Protein AF-A0A7S3NXG0-F1 (afdb_monomer)

Nearest PDB structures (foldseek):
  3eb5-assembly1_A-2  TM=7.654E-01  e=9.206E-05  Homo sapiens
  4ic3-assembly1_A  TM=7.657E-01  e=4.672E-04  Homo sapiens
  7oht-assembly1_D  TM=4.599E-01  e=9.349E-01  Saccharomyces cerevisiae S288C
  7wb4-assembly1_B  TM=3.362E-01  e=3.904E+00  Xenopus laevis

Radius of gyration: 44.23 Å; Cα contacts (8 Å, |Δi|>4): 189; chains: 1; bounding box: 85×32×106 Å

Secondary structure (DSSP, 8-state):
-------PPPHHHHHHHTT----TT-TTS---EEEEEE-SSEEEEEEEEEETTTTEEEEEEEEEEEETHHHHHHHHHHHHHHHHHHHHHHHHHHHHHHHHHHHHHHHHHHHHHHHHHHHHHHHHHTS---S--B-TTTSSSBP-EEEETT--EEE-HHHHH-TTS-GGGSSB-TTT--B--EEEE----

InterPro domains:
  IPR013083 Zinc finger, RING/FYVE/PHD-type [G3DSA:3.30.40.10] (115-189)

Foldseek 3Di:
DDDDPDPDDQVVNVVVVVVDPPDPPPVPDFPFDFDWDFDQFKTWTAGWGQDPVVRDIDGPDTPDMDTRGPVSVVVVVVVVVVVVVVVVVVVVVVVVVVVVVVVVVVVVVVVVVVVVVVVVVVVVVPDDPPVQQAAQPPSPDGFFKAFPPNRDRHHHPCQLPDPPNDPVCVQAPPVPRDGGPDIDGHDDD

Organism: Euplotes crassus (NCBI:txid5936)

Structure (mmCIF, N/CA/C/O backbone):
data_AF-A0A7S3NXG0-F1
#
_entry.id   AF-A0A7S3NXG0-F1
#
loop_
_atom_site.group_PDB
_atom_site.id
_atom_site.type_symbol
_atom_site.label_atom_id
_atom_site.label_alt_id
_atom_site.label_comp_id
_atom_site.label_asym_id
_atom_site.label_entity_id
_atom_site.label_seq_id
_atom_site.pdbx_PDB_ins_code
_atom_site.Cartn_x
_atom_site.Cartn_y
_atom_site.Cartn_z
_atom_site.occupancy
_atom_site.B_iso_or_equiv
_atom_site.auth_seq_id
_atom_site.auth_comp_id
_atom_site.auth_asym_id
_atom_site.auth_atom_id
_atom_site.pdbx_PDB_model_num
ATOM 1 N N . GLU A 1 1 ? -40.038 -15.182 64.390 1.00 39.09 1 GLU A N 1
ATOM 2 C CA . GLU A 1 1 ? -39.208 -14.623 63.306 1.00 39.09 1 GLU A CA 1
ATOM 3 C C . GLU A 1 1 ? -40.033 -13.558 62.600 1.00 39.09 1 GLU A C 1
ATOM 5 O O . GLU A 1 1 ? -40.767 -13.855 61.673 1.00 39.09 1 GLU A O 1
ATOM 10 N N . GLU A 1 2 ? -40.016 -12.339 63.131 1.00 35.56 2 GLU A N 1
ATOM 11 C CA . GLU A 1 2 ? -40.726 -11.190 62.563 1.00 35.56 2 GLU A CA 1
ATOM 12 C C . GLU A 1 2 ? -39.674 -10.225 62.023 1.00 35.56 2 GLU A C 1
ATOM 14 O O . GLU A 1 2 ? -38.892 -9.665 62.790 1.00 35.56 2 GLU A O 1
ATOM 19 N N . PHE A 1 3 ? -39.629 -10.048 60.703 1.00 31.48 3 PHE A N 1
ATOM 20 C CA . PHE A 1 3 ? -38.819 -9.018 60.060 1.00 31.48 3 PHE A CA 1
ATOM 21 C C . PHE A 1 3 ? -39.735 -8.077 59.263 1.00 31.48 3 PHE A C 1
ATOM 23 O O . PHE A 1 3 ? -40.303 -8.449 58.246 1.00 31.48 3 PHE A O 1
ATOM 30 N N . TYR A 1 4 ? -39.862 -6.857 59.792 1.00 34.44 4 TYR A N 1
ATOM 31 C CA . TYR A 1 4 ? -40.188 -5.580 59.146 1.00 34.44 4 TYR A CA 1
ATOM 32 C C . TYR A 1 4 ? -41.263 -5.543 58.040 1.00 34.44 4 TYR A C 1
ATOM 34 O O . TYR A 1 4 ? -40.968 -5.561 56.848 1.00 34.44 4 TYR A O 1
ATOM 42 N N . HIS A 1 5 ? -42.497 -5.222 58.445 1.00 32.00 5 HIS A N 1
ATOM 43 C CA . HIS A 1 5 ? -43.439 -4.470 57.608 1.00 32.00 5 HIS A CA 1
ATOM 44 C C . HIS A 1 5 ? -42.973 -3.006 57.484 1.00 32.00 5 HIS A C 1
ATOM 46 O O . HIS A 1 5 ? -43.391 -2.129 58.241 1.00 32.00 5 HIS A O 1
ATOM 52 N N . LYS A 1 6 ? -42.102 -2.712 56.515 1.00 38.69 6 LYS A N 1
ATOM 53 C CA . LYS A 1 6 ? -41.985 -1.353 55.959 1.00 38.69 6 LYS A CA 1
ATOM 54 C C . LYS A 1 6 ? -43.002 -1.278 54.819 1.00 38.69 6 LYS A C 1
ATOM 56 O O . LYS A 1 6 ? -43.062 -2.214 54.032 1.00 38.69 6 LYS A O 1
ATOM 61 N N . LYS A 1 7 ? -43.835 -0.227 54.762 1.00 43.34 7 LYS A N 1
ATOM 62 C CA . LYS A 1 7 ? -44.839 -0.011 53.698 1.00 43.34 7 LYS A CA 1
ATOM 63 C C . LYS A 1 7 ? -44.160 -0.105 52.325 1.00 43.34 7 LYS A C 1
ATOM 65 O O . LYS A 1 7 ? -43.567 0.868 51.867 1.00 43.34 7 LYS A O 1
ATOM 70 N N . GLY A 1 8 ? -44.202 -1.290 51.725 1.00 41.28 8 GLY A N 1
ATOM 71 C CA . GLY A 1 8 ? -43.731 -1.538 50.376 1.00 41.28 8 GLY A CA 1
ATOM 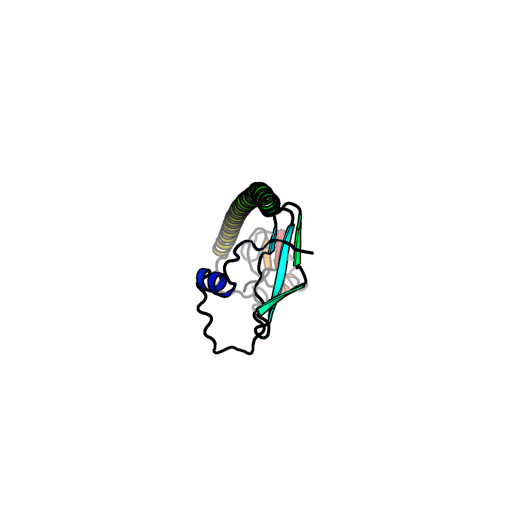72 C C . GLY A 1 8 ? -44.736 -0.943 49.410 1.00 41.28 8 GLY A C 1
ATOM 73 O O . GLY A 1 8 ? -45.936 -1.168 49.550 1.00 41.28 8 GLY A O 1
ATOM 74 N N . ILE A 1 9 ? -44.241 -0.160 48.460 1.00 43.09 9 ILE A N 1
ATOM 75 C CA . ILE A 1 9 ? -44.981 0.141 47.238 1.00 43.09 9 ILE A CA 1
ATOM 76 C C . ILE A 1 9 ? -45.307 -1.220 46.613 1.00 43.09 9 ILE A C 1
ATOM 78 O O . ILE A 1 9 ? -44.408 -2.059 46.486 1.00 43.09 9 ILE A O 1
ATOM 82 N N . SER A 1 10 ? -46.577 -1.477 46.301 1.00 52.38 10 SER A N 1
ATOM 83 C CA . SER A 1 10 ? -46.961 -2.744 45.671 1.00 52.38 10 SER A CA 1
ATOM 84 C C . SER A 1 10 ? -46.197 -2.904 44.355 1.00 52.38 10 SER A C 1
ATOM 86 O O . SER A 1 10 ? -45.917 -1.926 43.657 1.00 52.38 10 SER A O 1
ATOM 88 N N . PHE A 1 11 ? -45.836 -4.132 43.988 1.00 48.84 11 PHE A N 1
ATOM 89 C CA . PHE A 1 11 ? -45.073 -4.375 42.762 1.00 48.84 11 PHE A CA 1
ATOM 90 C C . PHE A 1 11 ? -45.785 -3.810 41.517 1.00 48.84 11 PHE A C 1
ATOM 92 O O . PHE A 1 11 ? -45.145 -3.254 40.625 1.00 48.84 11 PHE A O 1
ATOM 99 N N . SER A 1 12 ? -47.121 -3.833 41.513 1.00 51.47 12 SER A N 1
ATOM 100 C CA . SER A 1 12 ? -47.968 -3.173 40.515 1.00 51.47 12 SER A CA 1
ATOM 101 C C . SER A 1 12 ? -47.782 -1.653 40.448 1.00 51.47 12 SER A C 1
ATOM 103 O O . SER A 1 12 ? -47.722 -1.096 39.351 1.00 51.47 12 SER A O 1
ATOM 105 N N . GLU A 1 13 ? -47.656 -0.965 41.585 1.00 53.34 13 GLU A N 1
ATOM 106 C CA . GLU A 1 13 ? -47.388 0.482 41.623 1.00 53.34 13 GLU A CA 1
ATOM 107 C C . GLU A 1 13 ? -45.972 0.800 41.126 1.00 53.34 13 GLU A C 1
ATOM 109 O O . GLU A 1 13 ? -45.779 1.774 40.396 1.00 53.34 13 GLU A O 1
ATOM 114 N N . PHE A 1 14 ? -44.990 -0.048 41.447 1.00 53.59 14 PHE A N 1
ATOM 115 C CA . PHE A 1 14 ? -43.625 0.099 40.938 1.00 53.59 14 PHE A CA 1
ATOM 116 C C . PHE A 1 14 ? -43.566 -0.077 39.414 1.00 53.59 14 PHE A C 1
ATOM 118 O O . PHE A 1 14 ? -43.000 0.772 38.721 1.00 53.59 14 PHE A O 1
ATOM 125 N N . LEU A 1 15 ? -44.206 -1.117 38.869 1.00 48.75 15 LEU A N 1
ATOM 126 C CA . LEU A 1 15 ? -44.281 -1.333 37.420 1.00 48.75 15 LEU A CA 1
ATOM 127 C C . LEU A 1 15 ? -45.022 -0.199 36.700 1.00 48.75 15 LEU A C 1
ATOM 129 O O . LEU A 1 15 ? -44.572 0.248 35.644 1.00 48.75 15 LEU A O 1
ATOM 133 N N . SER A 1 16 ? -46.092 0.323 37.305 1.00 50.88 16 SER A N 1
ATOM 134 C CA . SER A 1 16 ? -46.820 1.493 36.793 1.00 50.88 16 SER A CA 1
ATOM 135 C C . SER A 1 16 ? -45.945 2.755 36.781 1.00 50.88 16 SER A C 1
ATOM 137 O O . SER A 1 16 ? -46.034 3.560 35.855 1.00 50.88 16 SER A O 1
ATOM 139 N N . SER A 1 17 ? -45.047 2.912 37.763 1.00 50.41 17 SER A N 1
ATOM 140 C CA . SER A 1 17 ? -44.113 4.049 37.836 1.00 50.41 17 SER A CA 1
ATOM 141 C C . SER A 1 17 ? -42.993 4.002 36.785 1.00 50.41 17 SER A C 1
ATOM 143 O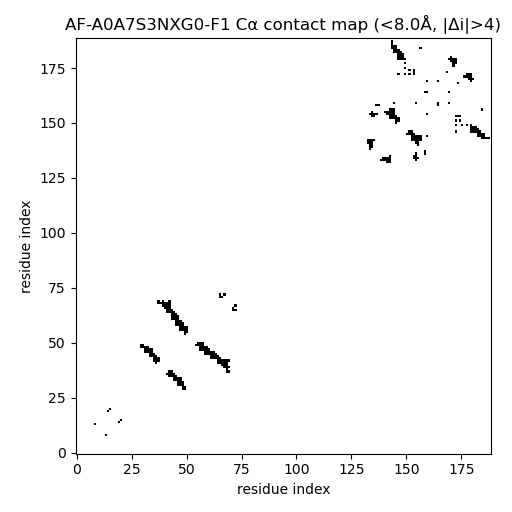 O . SER A 1 17 ? -42.471 5.045 36.395 1.00 50.41 17 SER A O 1
ATOM 145 N N . LEU A 1 18 ? -42.655 2.809 36.280 1.00 44.34 18 LEU A N 1
ATOM 146 C CA . LEU A 1 18 ? -41.657 2.606 35.223 1.00 44.34 18 LEU A CA 1
ATOM 147 C C . LEU A 1 18 ? -42.190 2.871 33.801 1.00 44.34 18 LEU A C 1
ATOM 149 O O . LEU A 1 18 ? -41.446 2.707 32.837 1.00 44.34 18 LEU A O 1
ATOM 153 N N . GLY A 1 19 ? -43.452 3.291 33.646 1.00 35.41 19 GLY A N 1
ATOM 154 C CA . GLY A 1 19 ? -44.014 3.721 32.358 1.00 35.41 19 GLY A CA 1
ATOM 155 C C . GLY A 1 19 ? -44.289 2.596 31.353 1.00 35.41 19 GLY A C 1
ATOM 156 O O . GLY A 1 19 ? -44.676 2.872 30.218 1.00 35.41 19 GLY A O 1
ATOM 157 N N . ASN A 1 20 ? -44.127 1.332 31.752 1.00 43.03 20 ASN A N 1
ATOM 158 C CA . ASN A 1 20 ? -44.467 0.192 30.912 1.00 43.03 20 ASN A CA 1
ATOM 159 C C . ASN A 1 20 ? -45.947 -0.150 31.108 1.00 43.03 20 ASN A C 1
ATOM 161 O O . ASN A 1 20 ? -46.321 -0.791 32.087 1.00 43.03 20 ASN A O 1
ATOM 165 N N . ASN A 1 21 ? -46.788 0.258 30.154 1.00 40.81 21 ASN A N 1
ATOM 166 C CA . ASN A 1 21 ? -48.147 -0.264 30.005 1.00 40.81 21 ASN A CA 1
ATOM 167 C C . ASN A 1 21 ? -48.071 -1.761 29.666 1.00 40.81 21 ASN A C 1
ATOM 169 O O . ASN A 1 21 ? -48.087 -2.145 28.498 1.00 40.81 21 ASN A O 1
ATOM 173 N N . VAL A 1 22 ? -47.939 -2.611 30.684 1.00 42.16 22 VAL A N 1
ATOM 174 C CA . VAL A 1 22 ? -48.034 -4.064 30.529 1.00 42.16 22 VAL A CA 1
ATOM 175 C C . VAL A 1 22 ? -49.517 -4.399 30.399 1.00 42.16 22 VAL A C 1
ATOM 177 O O . VAL A 1 22 ? -50.234 -4.536 31.388 1.00 42.16 22 VAL A O 1
ATOM 180 N N . THR A 1 23 ? -50.003 -4.463 29.161 1.00 40.56 23 THR A N 1
ATOM 181 C CA . THR A 1 23 ? -51.344 -4.962 28.857 1.00 40.56 23 THR A CA 1
ATOM 182 C C . THR A 1 23 ? -51.403 -6.467 29.131 1.00 40.56 23 THR A C 1
ATOM 184 O O . THR A 1 23 ? -50.508 -7.230 28.767 1.00 40.56 23 THR A O 1
ATOM 187 N N . SER A 1 24 ? -52.472 -6.896 29.798 1.00 41.72 24 SER A N 1
ATOM 188 C CA . SER A 1 24 ? -52.696 -8.243 30.342 1.00 41.72 24 SER A CA 1
ATOM 189 C C . SER A 1 24 ? -52.846 -9.370 29.304 1.00 41.72 24 SER A C 1
ATOM 191 O O . SER A 1 24 ? -53.238 -10.475 29.666 1.00 41.72 24 SER A O 1
ATOM 193 N N . GLU A 1 25 ? -52.573 -9.125 28.021 1.00 39.56 25 GLU A N 1
ATOM 194 C CA . GLU A 1 25 ? -52.815 -10.094 26.938 1.00 39.56 25 GLU A CA 1
ATOM 195 C C . GLU A 1 25 ? -51.658 -11.071 26.685 1.00 39.56 25 GLU A C 1
ATOM 197 O O . GLU A 1 25 ? -51.838 -12.051 25.972 1.00 39.56 25 GLU A O 1
ATOM 202 N N . ASN A 1 26 ? -50.501 -10.892 27.331 1.00 38.25 26 ASN A N 1
ATOM 203 C CA . ASN A 1 26 ? -49.363 -11.816 27.223 1.00 38.25 26 ASN A CA 1
ATOM 204 C C . ASN A 1 26 ? -49.142 -12.631 28.511 1.00 38.25 26 ASN A C 1
ATOM 206 O O . ASN A 1 26 ? -48.016 -12.787 28.983 1.00 38.25 26 ASN A O 1
ATOM 210 N N . ALA A 1 27 ? -50.220 -13.185 29.075 1.00 38.41 27 ALA A N 1
ATOM 211 C CA . ALA A 1 27 ? -50.226 -14.045 30.268 1.00 38.41 27 ALA A CA 1
ATOM 212 C C . ALA A 1 27 ? -49.627 -15.457 30.035 1.00 38.41 27 ALA A C 1
ATOM 214 O O . ALA A 1 27 ? -50.123 -16.454 30.555 1.00 38.41 27 ALA A O 1
ATOM 215 N N . GLY A 1 28 ? -48.563 -15.553 29.234 1.00 37.19 28 GLY A N 1
ATOM 216 C CA . GLY A 1 28 ? -47.856 -16.802 28.936 1.00 37.19 28 GLY A CA 1
ATOM 217 C C . GLY A 1 28 ? -46.336 -16.668 28.830 1.00 37.19 28 GLY A C 1
ATOM 218 O O . GLY A 1 28 ? -45.667 -17.655 28.536 1.00 37.19 28 GLY A O 1
ATOM 219 N N . SER A 1 29 ? -45.765 -15.483 29.058 1.00 39.72 29 SER A N 1
ATOM 220 C CA . SER A 1 29 ? -44.319 -15.269 28.957 1.00 39.72 29 SER A CA 1
ATOM 221 C C . SER A 1 29 ? -43.721 -14.900 30.309 1.00 39.72 29 SER A C 1
ATOM 223 O O . SER A 1 29 ? -44.044 -13.844 30.847 1.00 39.72 29 SER A O 1
ATOM 225 N N . ASP A 1 30 ? -42.824 -15.753 30.814 1.00 44.97 30 ASP A N 1
ATOM 226 C CA . ASP A 1 30 ? -41.878 -15.464 31.899 1.00 44.97 30 ASP A CA 1
ATOM 227 C C . ASP A 1 30 ? -41.276 -14.054 31.703 1.00 44.97 30 ASP A C 1
ATOM 229 O O . ASP A 1 30 ? -40.359 -13.853 30.899 1.00 44.97 30 ASP A O 1
ATOM 233 N N . LEU A 1 31 ? -41.790 -13.055 32.425 1.00 45.44 31 LEU A N 1
ATOM 234 C CA . LEU A 1 31 ? -41.242 -11.701 32.411 1.00 45.44 31 LEU A CA 1
ATOM 235 C C . LEU A 1 31 ? -39.928 -11.710 33.193 1.00 45.44 31 LEU A C 1
ATOM 237 O O . LEU A 1 31 ? -39.904 -11.713 34.420 1.00 45.44 31 LEU A O 1
ATOM 241 N N . SER A 1 32 ? -38.818 -11.746 32.460 1.00 43.12 32 SER A N 1
ATOM 242 C CA . SER A 1 32 ? -37.471 -11.668 33.024 1.00 43.12 32 SER A CA 1
ATOM 243 C C . SER A 1 32 ? -37.037 -10.205 33.094 1.00 43.12 32 SER A C 1
ATOM 245 O O . SER A 1 32 ? -36.434 -9.683 32.159 1.00 43.12 32 SER A O 1
ATOM 247 N N . SER A 1 33 ? -37.357 -9.523 34.191 1.00 46.69 33 SER A N 1
ATOM 248 C CA . SER A 1 33 ? -36.845 -8.177 34.472 1.00 46.69 33 SER A CA 1
ATOM 249 C C . SER A 1 33 ? -35.644 -8.239 35.414 1.00 46.69 33 SER A C 1
ATOM 251 O O . SER A 1 33 ? -35.612 -9.036 36.352 1.00 46.69 33 SER A O 1
ATOM 253 N N . CYS A 1 34 ? -34.655 -7.379 35.182 1.00 45.19 34 CYS A N 1
ATOM 254 C CA . CYS A 1 34 ? -33.527 -7.205 36.090 1.00 45.19 34 CYS A CA 1
ATOM 255 C C . CYS A 1 34 ? -33.966 -6.228 37.188 1.00 45.19 34 CYS A C 1
ATOM 257 O O . CYS A 1 34 ? -34.117 -5.039 36.909 1.00 45.19 34 CYS A O 1
ATOM 259 N N . ILE A 1 35 ? -34.234 -6.716 38.402 1.00 56.03 35 ILE A N 1
ATOM 260 C CA . ILE A 1 35 ? -34.646 -5.863 39.527 1.00 56.03 35 ILE A CA 1
ATOM 261 C C . ILE A 1 35 ? -33.609 -5.938 40.645 1.00 56.03 35 ILE A C 1
ATOM 263 O O . ILE A 1 35 ? -33.065 -6.996 40.959 1.00 56.03 35 ILE A O 1
ATOM 267 N N . LEU A 1 36 ? -33.335 -4.757 41.191 1.00 55.31 36 LEU A N 1
ATOM 268 C CA . LEU A 1 36 ? -32.441 -4.458 42.295 1.00 55.31 36 LEU A CA 1
ATOM 269 C C . LEU A 1 36 ? -33.144 -4.811 43.613 1.00 55.31 36 LEU A C 1
ATOM 271 O O . LEU A 1 36 ? -34.143 -4.180 43.951 1.00 55.31 36 LEU A O 1
ATOM 275 N N . PHE A 1 37 ? -32.637 -5.782 44.374 1.00 62.16 37 PHE A N 1
ATOM 276 C CA . PHE A 1 37 ? -33.008 -5.865 45.789 1.00 62.16 37 PHE A CA 1
ATOM 277 C C . PHE A 1 37 ? -32.136 -4.876 46.566 1.00 62.16 37 PHE A C 1
ATOM 279 O O . PHE A 1 37 ? -30.906 -4.967 46.512 1.00 62.16 37 PHE A O 1
ATOM 286 N N . GLU A 1 38 ? -32.769 -3.922 47.247 1.00 56.09 38 GLU A N 1
ATOM 287 C CA . GLU A 1 38 ? -32.108 -2.875 48.024 1.00 56.09 38 GLU A CA 1
ATOM 288 C C . GLU A 1 38 ? -32.212 -3.189 49.519 1.00 56.09 38 GLU A C 1
ATOM 290 O O . GLU A 1 38 ? -33.284 -3.125 50.117 1.00 56.09 38 GLU A O 1
ATOM 295 N N . GLY A 1 39 ? -31.077 -3.525 50.127 1.00 59.34 39 GLY A N 1
ATOM 296 C CA . GLY A 1 39 ? -30.907 -3.489 51.573 1.00 59.34 39 GLY A CA 1
ATOM 297 C C . GLY A 1 39 ? -29.701 -2.633 51.940 1.00 59.34 39 GLY A C 1
ATOM 298 O O . GLY A 1 39 ? -28.772 -2.492 51.142 1.00 59.34 39 GLY A O 1
ATOM 299 N N . ASP A 1 40 ? -29.675 -2.133 53.175 1.00 57.56 40 ASP A N 1
ATOM 300 C CA . ASP A 1 40 ? -28.606 -1.261 53.695 1.00 57.56 40 ASP A CA 1
ATOM 301 C C . ASP A 1 40 ? -27.196 -1.875 53.552 1.00 57.56 40 ASP A C 1
ATOM 303 O O . ASP A 1 40 ? -26.190 -1.171 53.514 1.00 57.56 40 ASP A O 1
ATOM 307 N N . TYR A 1 41 ? -27.108 -3.204 53.432 1.00 56.03 41 TYR A N 1
ATOM 308 C CA . TYR A 1 41 ? -25.847 -3.946 53.403 1.00 56.03 41 TYR A CA 1
ATOM 309 C C . TYR A 1 41 ? -25.572 -4.677 52.092 1.00 56.03 41 TYR A C 1
ATOM 311 O O . TYR A 1 41 ? -24.415 -5.009 51.816 1.00 56.03 41 TYR A O 1
ATOM 319 N N . ILE A 1 42 ? -26.599 -4.982 51.298 1.00 65.06 42 ILE A N 1
ATOM 320 C CA . ILE A 1 42 ? -26.472 -5.856 50.130 1.00 65.06 42 ILE A CA 1
ATOM 321 C C . ILE A 1 42 ? -27.380 -5.347 49.018 1.00 65.06 42 ILE A C 1
ATOM 323 O O . ILE A 1 42 ? -28.587 -5.208 49.198 1.00 65.06 42 ILE A O 1
ATOM 327 N N . THR A 1 43 ? -26.782 -5.145 47.849 1.00 70.94 43 THR A N 1
ATOM 328 C CA . THR A 1 43 ? -27.497 -4.941 46.595 1.00 70.94 43 THR A CA 1
ATOM 329 C C . THR A 1 43 ? -27.311 -6.178 45.728 1.00 70.94 43 THR A C 1
ATOM 331 O O . THR A 1 43 ? -26.180 -6.514 45.369 1.00 70.94 43 THR A O 1
ATOM 334 N N . ALA A 1 44 ? -28.399 -6.871 45.395 1.00 67.81 44 ALA A N 1
ATOM 335 C CA . ALA A 1 44 ? -28.356 -8.036 44.512 1.00 67.81 44 ALA A CA 1
ATOM 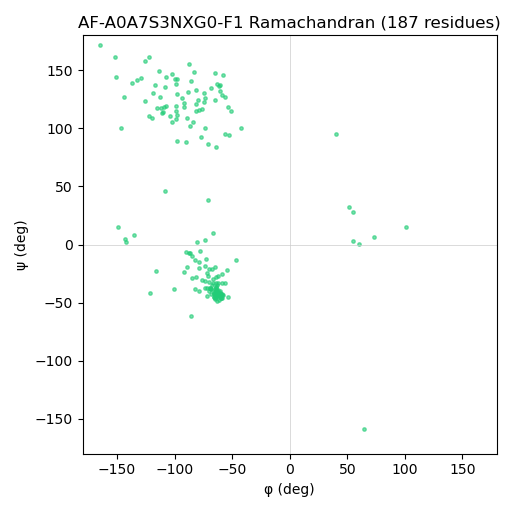336 C C . ALA A 1 44 ? -28.972 -7.712 43.146 1.00 67.81 44 ALA A C 1
ATOM 338 O O . ALA A 1 44 ? -30.034 -7.097 43.060 1.00 67.81 44 ALA A O 1
ATOM 339 N N . PHE A 1 45 ? -28.293 -8.156 42.091 1.00 73.25 45 PHE A N 1
ATOM 340 C CA . PHE A 1 45 ? -28.741 -8.113 40.706 1.00 73.25 45 PHE A CA 1
ATOM 341 C C . PHE A 1 45 ? -28.978 -9.537 40.245 1.00 73.25 45 PHE A C 1
ATOM 343 O O . PHE A 1 45 ? -28.071 -10.364 40.332 1.00 73.25 45 PHE A O 1
ATOM 350 N N . GLY A 1 46 ? -30.153 -9.832 39.711 1.00 72.31 46 GLY A N 1
ATOM 351 C CA . GLY A 1 46 ? -30.453 -11.160 39.203 1.00 72.31 46 GLY A CA 1
ATOM 352 C C . GLY A 1 46 ? -31.682 -11.179 38.320 1.00 72.31 46 GLY A C 1
ATOM 353 O O . GLY A 1 46 ? -32.414 -10.196 38.213 1.00 72.31 46 GLY A O 1
ATOM 354 N N . ILE A 1 47 ? -31.894 -12.330 37.688 1.00 71.44 47 ILE A N 1
ATOM 355 C CA . ILE A 1 47 ? -33.156 -12.608 37.009 1.00 71.44 47 ILE A CA 1
ATOM 356 C C . ILE A 1 47 ? -34.171 -12.943 38.094 1.00 71.44 47 ILE A C 1
ATOM 358 O O . ILE A 1 47 ? -34.008 -13.928 38.826 1.00 71.44 47 ILE A O 1
ATOM 362 N N . VAL A 1 48 ? -35.195 -12.103 38.196 1.00 65.94 48 VAL A N 1
ATOM 363 C CA . VAL A 1 48 ? -36.317 -12.309 39.103 1.00 65.94 48 VAL A CA 1
ATOM 364 C C . VAL A 1 48 ? -37.458 -12.923 38.305 1.00 65.94 48 VAL A C 1
ATOM 366 O O . VAL A 1 48 ? -37.806 -12.428 37.234 1.00 65.94 48 VAL A O 1
ATOM 369 N N . LYS A 1 49 ? -38.012 -14.020 38.814 1.00 70.81 49 LYS A N 1
ATOM 370 C CA . LYS A 1 49 ? -39.247 -14.622 38.328 1.00 70.81 49 LYS A CA 1
ATOM 371 C C . LYS A 1 49 ? -40.381 -14.167 39.230 1.00 70.81 49 LYS A C 1
ATOM 373 O O . LYS A 1 49 ? -40.361 -14.437 40.431 1.00 70.81 49 LYS A O 1
ATOM 378 N N . TYR A 1 50 ? -41.346 -13.482 38.633 1.00 67.19 50 TYR A N 1
ATOM 379 C CA . TYR A 1 50 ? -42.598 -13.136 39.286 1.00 67.19 50 TYR A CA 1
ATOM 380 C C . TYR A 1 50 ? -43.630 -14.229 39.002 1.00 67.19 50 TYR A C 1
ATOM 382 O O . TYR A 1 50 ? -43.902 -14.529 37.837 1.00 67.19 50 TYR A O 1
ATOM 390 N N . GLN A 1 51 ? -44.169 -14.845 40.052 1.00 73.50 51 GLN A N 1
ATOM 391 C CA . GLN A 1 51 ? -45.247 -15.822 39.940 1.00 73.50 51 GLN A CA 1
ATOM 392 C C . GLN A 1 51 ? -46.576 -15.130 40.253 1.00 73.50 51 GLN A C 1
ATOM 394 O O . GLN A 1 51 ? -46.816 -14.669 41.363 1.00 73.50 51 GLN A O 1
ATOM 399 N N . MET A 1 52 ? -47.452 -15.041 39.247 1.00 67.12 52 MET A N 1
ATOM 400 C CA . MET A 1 52 ? -48.748 -14.364 39.398 1.00 67.12 52 MET A CA 1
ATOM 401 C C . MET A 1 52 ? -49.723 -15.128 40.305 1.00 67.12 52 MET A C 1
ATOM 403 O O . MET A 1 52 ? -50.671 -14.537 40.807 1.00 67.12 52 MET A O 1
ATOM 407 N N . SER A 1 53 ? -49.522 -16.436 40.493 1.00 72.19 53 SER A N 1
ATOM 408 C CA . SER A 1 53 ? -50.408 -17.309 41.277 1.00 72.19 53 SER A CA 1
ATOM 409 C C . SER A 1 53 ? -50.476 -16.947 42.758 1.00 72.19 53 SER A C 1
ATOM 411 O O . SER A 1 53 ? -51.502 -17.151 43.400 1.00 72.19 53 SER A O 1
ATOM 413 N N . ASP A 1 54 ? -49.371 -16.452 43.293 1.00 81.88 54 ASP A N 1
ATOM 414 C CA . ASP A 1 54 ? -49.102 -16.275 44.717 1.00 81.88 54 ASP A CA 1
ATOM 415 C C . ASP A 1 54 ? -48.485 -14.901 45.017 1.00 81.88 54 ASP A C 1
ATOM 417 O O . ASP A 1 54 ? -48.073 -14.652 46.147 1.00 81.88 54 ASP A O 1
ATOM 421 N N . ASP A 1 55 ? -48.435 -14.014 44.015 1.00 73.88 55 ASP A N 1
ATOM 422 C CA . ASP A 1 55 ? -47.832 -12.675 44.091 1.00 73.88 55 ASP A CA 1
ATOM 423 C C . ASP A 1 55 ? -46.394 -12.707 44.644 1.00 73.88 55 ASP A C 1
ATOM 425 O O . ASP A 1 55 ? -45.939 -11.800 45.344 1.00 73.88 55 ASP A O 1
ATOM 429 N N . SER A 1 56 ? -45.662 -13.790 44.355 1.00 72.00 56 SER A N 1
ATOM 430 C CA . SER A 1 56 ? -44.328 -14.012 44.901 1.00 72.00 56 SER A CA 1
ATOM 431 C C . SER A 1 56 ? -43.232 -13.638 43.903 1.00 72.00 56 SER A C 1
ATOM 433 O O . SER A 1 56 ? -43.320 -13.846 42.687 1.00 72.00 56 SER A O 1
ATOM 435 N N . LEU A 1 57 ? -42.153 -13.059 44.435 1.00 70.62 57 LEU A N 1
ATOM 436 C CA . LEU A 1 57 ? -40.934 -12.740 43.697 1.00 70.62 57 LEU A CA 1
ATOM 437 C C . LEU A 1 57 ? -39.840 -13.716 44.123 1.00 70.62 57 LEU A C 1
ATOM 439 O O . LEU A 1 57 ? -39.429 -13.737 45.282 1.00 70.62 57 LEU A O 1
ATOM 443 N N . SER A 1 58 ? -39.328 -14.498 43.175 1.00 73.44 58 SER A N 1
ATOM 444 C CA . SER A 1 58 ? -38.202 -15.403 43.415 1.00 73.44 58 SER A CA 1
ATOM 445 C C . SER A 1 58 ? -37.019 -15.036 42.524 1.00 73.44 58 SER A C 1
ATOM 447 O O . SER A 1 58 ? -37.151 -14.862 41.315 1.00 73.44 58 SER A O 1
ATOM 449 N N . MET A 1 59 ? -35.826 -14.913 43.103 1.00 73.62 59 MET A N 1
ATOM 450 C CA . MET A 1 59 ? -34.601 -14.682 42.336 1.00 73.62 59 MET A CA 1
ATOM 451 C C . MET A 1 59 ? -33.873 -16.011 42.154 1.00 73.62 59 MET A C 1
ATOM 453 O O . MET A 1 59 ? -33.314 -16.555 43.102 1.00 73.62 59 MET A O 1
ATOM 457 N N . THR A 1 60 ? -33.877 -16.554 40.937 1.00 67.62 60 THR A N 1
ATOM 458 C CA . THR A 1 60 ? -33.342 -17.907 40.699 1.00 67.62 60 THR A CA 1
ATOM 459 C C . THR A 1 60 ? -31.828 -17.912 40.486 1.00 67.62 60 THR A C 1
ATOM 461 O O . THR A 1 60 ? -31.168 -18.908 40.771 1.00 67.62 60 THR A O 1
ATOM 464 N N . LYS A 1 61 ? -31.265 -16.816 39.956 1.00 70.19 61 LYS A N 1
ATOM 465 C CA . LYS A 1 61 ? -29.831 -16.689 39.653 1.00 70.19 61 LYS A CA 1
ATOM 466 C C . LYS A 1 61 ? -29.356 -15.245 39.867 1.00 70.19 61 LYS A C 1
ATOM 468 O O . LYS A 1 61 ? -29.579 -14.413 38.981 1.00 70.19 61 LYS A O 1
ATOM 473 N N . PRO A 1 62 ? -28.710 -14.926 41.004 1.00 68.94 62 PRO A N 1
ATOM 474 C CA . PRO A 1 62 ? -28.030 -13.647 41.149 1.00 68.94 62 PRO A CA 1
ATOM 475 C C . PRO A 1 62 ? -26.862 -13.583 40.157 1.00 68.94 62 PRO A C 1
ATOM 477 O O . PRO A 1 62 ? -25.999 -14.456 40.131 1.00 68.94 62 PRO A O 1
ATOM 480 N N . ILE A 1 63 ? -26.857 -12.550 39.324 1.00 74.62 63 ILE A N 1
ATOM 481 C CA . ILE A 1 63 ? -25.787 -12.209 38.382 1.00 74.62 63 ILE A CA 1
ATOM 482 C C . ILE A 1 63 ? -24.649 -11.506 39.128 1.00 74.62 63 ILE A C 1
ATOM 484 O O . ILE A 1 63 ? -23.477 -11.754 38.851 1.00 74.62 63 ILE A O 1
ATOM 488 N N . ALA A 1 64 ? -24.985 -10.631 40.078 1.00 69.50 64 ALA A N 1
ATOM 489 C CA . ALA A 1 64 ? -24.007 -9.911 40.881 1.00 69.50 64 ALA A CA 1
ATOM 490 C C . ALA A 1 64 ? -24.565 -9.585 42.268 1.00 69.50 64 ALA A C 1
ATOM 492 O O . ALA A 1 64 ? -25.742 -9.265 42.416 1.00 69.50 64 ALA A O 1
ATOM 493 N N . ILE A 1 65 ? -23.703 -9.634 43.282 1.00 72.38 65 ILE A N 1
ATOM 494 C CA . ILE A 1 65 ? -24.018 -9.217 44.650 1.00 72.38 65 ILE A CA 1
ATOM 495 C C . ILE A 1 65 ? -22.968 -8.192 45.057 1.00 72.38 65 ILE A C 1
ATOM 497 O O . ILE A 1 65 ? -21.769 -8.467 45.003 1.00 72.38 65 ILE A O 1
ATOM 501 N N . VAL A 1 66 ? -23.417 -7.008 45.455 1.00 72.25 66 VAL A N 1
ATOM 502 C CA . VAL A 1 66 ? -22.556 -5.917 45.904 1.00 72.25 66 VAL A CA 1
ATOM 503 C C . VAL A 1 66 ? -22.779 -5.713 47.392 1.00 72.25 66 VAL A C 1
ATOM 505 O O . VAL A 1 66 ? -23.881 -5.404 47.840 1.00 72.25 66 VAL A O 1
ATOM 508 N N . LYS A 1 67 ? -21.715 -5.929 48.166 1.00 69.25 67 LYS A N 1
ATOM 509 C CA . LYS A 1 67 ? -21.695 -5.692 49.609 1.00 69.25 67 LYS A CA 1
ATOM 510 C C . LYS A 1 67 ? -21.452 -4.201 49.866 1.00 69.25 67 LYS A C 1
ATOM 512 O O . LYS A 1 67 ? -20.541 -3.628 49.275 1.00 69.25 67 LYS A O 1
ATOM 517 N N . GLY A 1 68 ? -22.238 -3.603 50.757 1.00 71.56 68 GLY A N 1
ATOM 518 C CA . GLY A 1 68 ? -22.186 -2.174 51.096 1.00 71.56 68 GLY A CA 1
ATOM 519 C C . GLY A 1 68 ? -23.274 -1.315 50.443 1.00 71.56 68 GLY A C 1
ATOM 520 O O . GLY A 1 68 ? -23.138 -0.095 50.412 1.00 71.56 68 GLY A O 1
ATOM 521 N N . GLY A 1 69 ? -24.326 -1.939 49.904 1.00 72.19 69 GLY A N 1
ATOM 522 C CA . GLY A 1 69 ? -25.487 -1.231 49.364 1.00 72.19 69 GLY A CA 1
ATOM 523 C C . GLY A 1 69 ? -25.180 -0.357 48.140 1.00 72.19 69 GLY A C 1
ATOM 524 O O . GLY A 1 69 ? -24.179 -0.535 47.434 1.00 72.19 69 GLY A O 1
ATOM 525 N N . LEU A 1 70 ? -26.059 0.617 47.892 1.00 66.69 70 LEU A N 1
ATOM 526 C CA . LEU A 1 70 ? -25.993 1.499 46.723 1.00 66.69 70 LEU A CA 1
ATOM 527 C C . LEU A 1 70 ? -24.770 2.429 46.748 1.00 66.69 70 LEU A C 1
ATOM 529 O O . LEU A 1 70 ? -24.241 2.792 45.699 1.00 66.69 70 LEU A O 1
ATOM 533 N N . GLU A 1 71 ? -24.298 2.802 47.937 1.00 74.00 71 GLU A N 1
ATOM 534 C CA . GLU A 1 71 ? -23.166 3.715 48.102 1.00 74.00 71 GLU A CA 1
ATOM 535 C C . GLU A 1 71 ? -21.852 3.072 47.633 1.00 74.00 71 GLU A C 1
ATOM 537 O O . GLU A 1 71 ? -21.084 3.685 46.886 1.00 74.00 71 GLU A O 1
ATOM 542 N N . ALA A 1 72 ? -21.629 1.798 47.973 1.00 73.44 72 ALA A N 1
ATOM 543 C CA . ALA A 1 72 ? -20.492 1.033 47.463 1.00 73.44 72 ALA A CA 1
ATOM 544 C C . ALA A 1 72 ? -20.554 0.881 45.934 1.00 73.44 72 ALA A C 1
ATOM 546 O O . ALA A 1 72 ? -19.547 1.058 45.242 1.00 73.44 72 ALA A O 1
ATOM 547 N N . LEU A 1 73 ? -21.746 0.620 45.392 1.00 71.56 73 LEU A N 1
ATOM 548 C CA . LEU A 1 73 ? -21.965 0.526 43.951 1.00 71.56 73 LEU A CA 1
ATOM 549 C C . LEU A 1 73 ? -21.691 1.861 43.235 1.00 71.56 73 LEU A C 1
ATOM 551 O O . LEU A 1 73 ? -21.010 1.890 42.207 1.00 71.56 73 LEU A O 1
ATOM 555 N N . TYR A 1 74 ? -22.175 2.973 43.788 1.00 77.06 74 TYR A N 1
ATOM 556 C CA . TYR A 1 74 ? -21.943 4.311 43.248 1.00 77.06 74 TYR A CA 1
ATOM 557 C C . TYR A 1 74 ? -20.452 4.663 43.239 1.00 77.06 74 TYR A C 1
ATOM 559 O O . TYR A 1 74 ? -19.929 5.146 42.230 1.00 77.06 74 TYR A O 1
ATOM 567 N N . ASN A 1 75 ? -19.742 4.353 44.326 1.00 81.00 75 ASN A N 1
ATOM 568 C CA . ASN A 1 75 ? -18.303 4.580 44.428 1.00 81.00 75 ASN A CA 1
ATOM 569 C C . ASN A 1 75 ? -17.510 3.742 43.410 1.00 81.00 75 ASN A C 1
ATOM 571 O O . ASN A 1 75 ? -16.592 4.272 42.779 1.00 81.00 75 ASN A O 1
ATOM 575 N N . LEU A 1 76 ? -17.914 2.492 43.153 1.00 77.25 76 LEU A N 1
ATOM 576 C CA . LEU A 1 76 ? -17.322 1.657 42.099 1.00 77.25 76 LEU A CA 1
ATOM 577 C C . LEU A 1 76 ? -17.522 2.256 40.697 1.00 77.25 76 LEU A C 1
ATOM 579 O O . LEU A 1 76 ? -16.579 2.305 39.898 1.00 77.25 76 LEU A O 1
ATOM 583 N N . PHE A 1 77 ? -18.723 2.755 40.387 1.00 75.81 77 PHE A N 1
ATOM 584 C CA . PHE A 1 77 ? -18.980 3.414 39.102 1.00 75.81 77 PHE A CA 1
ATOM 585 C C . PHE A 1 77 ? -18.200 4.723 38.953 1.00 75.81 77 PHE A C 1
ATOM 587 O O . PHE A 1 77 ? -17.644 4.995 37.883 1.00 75.81 77 PHE A O 1
ATOM 594 N N . LYS A 1 78 ? -18.110 5.516 40.023 1.00 79.56 78 LYS A N 1
ATOM 595 C CA . LYS A 1 78 ? -17.354 6.773 40.050 1.00 79.56 78 LYS A CA 1
ATOM 596 C C . LYS A 1 78 ? -15.856 6.538 39.837 1.00 79.56 78 LYS A C 1
ATOM 598 O O . LYS A 1 78 ? -15.238 7.253 39.047 1.00 79.56 78 LYS A O 1
ATOM 603 N N . GLN A 1 79 ? -15.291 5.507 40.465 1.00 80.44 79 GLN A N 1
ATOM 604 C CA . GLN A 1 79 ? -13.887 5.126 40.299 1.00 80.44 79 GLN A CA 1
ATOM 605 C C . GLN A 1 79 ? -13.581 4.698 38.855 1.00 80.44 79 GLN A C 1
ATOM 607 O O . GLN A 1 79 ? -12.664 5.239 38.234 1.00 80.44 79 GLN A O 1
ATOM 612 N N . LYS A 1 80 ? -14.406 3.816 38.268 1.00 71.19 80 LYS A N 1
ATOM 613 C CA . LYS A 1 80 ? -14.233 3.380 36.868 1.00 71.19 80 LYS A CA 1
ATOM 614 C C . LYS A 1 80 ? -14.415 4.502 35.843 1.00 71.19 80 LYS A C 1
ATOM 616 O O . LYS A 1 80 ? -13.843 4.433 34.755 1.00 71.19 80 LYS A O 1
ATOM 621 N N . ARG A 1 81 ? -15.212 5.530 36.153 1.00 65.69 81 ARG A N 1
ATOM 622 C CA . ARG A 1 81 ? -15.415 6.684 35.264 1.00 65.69 81 ARG A CA 1
ATOM 623 C C . ARG A 1 81 ? -14.155 7.546 35.140 1.00 65.69 81 ARG A C 1
ATOM 625 O O . ARG A 1 81 ? -13.853 7.994 34.038 1.00 65.69 81 ARG A O 1
ATOM 632 N N . ASN A 1 82 ? -13.406 7.730 36.226 1.00 60.00 82 ASN A N 1
ATOM 633 C CA . ASN A 1 82 ? -12.163 8.508 36.203 1.00 60.00 82 ASN A CA 1
ATOM 634 C C . ASN A 1 82 ? -11.009 7.761 35.520 1.00 60.00 82 ASN A C 1
ATOM 636 O O . ASN A 1 82 ? -10.199 8.382 34.839 1.00 60.00 82 ASN A O 1
ATOM 640 N N . GLU A 1 83 ? -10.973 6.432 35.613 1.00 64.25 83 GLU A N 1
ATOM 641 C CA . GLU A 1 83 ? -9.935 5.617 34.968 1.00 64.25 83 GLU A CA 1
ATOM 642 C C . GLU A 1 83 ? -10.071 5.600 33.430 1.00 64.25 83 GLU A C 1
ATOM 644 O O . GLU A 1 83 ? -9.082 5.609 32.697 1.00 64.25 83 GLU A O 1
ATOM 649 N N . LYS A 1 84 ? -11.306 5.681 32.910 1.00 55.97 84 LYS A N 1
ATOM 650 C CA . LYS A 1 84 ? -11.573 5.720 31.460 1.00 55.97 84 LYS A CA 1
ATOM 651 C C . LYS A 1 84 ? -11.341 7.084 30.799 1.00 55.97 84 LYS A C 1
ATOM 653 O O . LYS A 1 84 ? -11.232 7.133 29.573 1.00 55.97 84 LYS A O 1
ATOM 658 N N . ALA A 1 85 ? -11.233 8.169 31.568 1.00 61.41 85 ALA A N 1
ATOM 659 C CA . ALA A 1 85 ? -10.955 9.499 31.020 1.00 61.41 85 ALA A CA 1
ATOM 660 C C . ALA A 1 85 ? -9.540 9.593 30.413 1.00 61.41 85 ALA A C 1
ATOM 662 O O . ALA A 1 85 ? -9.350 10.248 29.391 1.00 61.41 85 ALA A O 1
ATOM 663 N N . GLY A 1 86 ? -8.561 8.877 30.981 1.00 64.50 86 GLY A N 1
ATOM 664 C CA . GLY A 1 86 ? -7.205 8.810 30.426 1.00 64.50 86 GLY A CA 1
ATOM 665 C C . GLY A 1 86 ? -7.121 7.992 29.133 1.00 64.50 86 GLY A C 1
ATOM 666 O O . GLY A 1 86 ? -6.423 8.373 28.195 1.00 64.50 86 GLY A O 1
ATOM 667 N N . PHE A 1 87 ? -7.879 6.894 29.042 1.00 72.75 87 PHE A N 1
ATOM 668 C CA . PHE A 1 87 ? -7.851 6.008 27.874 1.00 72.75 87 PHE A CA 1
ATOM 669 C C . PHE A 1 87 ? -8.469 6.652 26.624 1.00 72.75 87 PHE A C 1
ATOM 671 O O . PHE A 1 87 ? -7.944 6.475 25.524 1.00 72.75 87 PHE A O 1
ATOM 678 N N . SER A 1 88 ? -9.541 7.445 26.772 1.00 76.88 88 SER A N 1
ATOM 679 C CA . SER A 1 88 ? -10.130 8.142 25.617 1.00 76.88 88 SER A CA 1
ATOM 680 C C . SER A 1 88 ? -9.193 9.214 25.051 1.00 76.88 88 SER A C 1
ATOM 682 O O . SER A 1 88 ? -9.114 9.367 23.833 1.00 76.88 88 SER A O 1
ATOM 684 N N . TYR A 1 89 ? -8.422 9.892 25.909 1.00 80.56 89 TYR A N 1
ATOM 685 C CA . TYR A 1 89 ? -7.438 10.888 25.487 1.00 80.56 89 TYR A CA 1
ATOM 686 C C . TYR A 1 89 ? -6.304 10.244 24.675 1.00 80.56 89 TYR A C 1
ATOM 688 O O . TYR A 1 89 ? -5.979 10.720 23.590 1.00 80.56 89 TYR A O 1
ATOM 696 N N . ILE A 1 90 ? -5.758 9.114 25.140 1.00 82.75 90 ILE A N 1
ATOM 697 C CA . ILE A 1 90 ? -4.696 8.381 24.427 1.00 82.75 90 ILE A CA 1
ATOM 698 C C . ILE A 1 90 ? -5.173 7.911 23.045 1.00 82.75 90 ILE A C 1
ATOM 700 O O . ILE A 1 90 ? -4.449 8.074 22.063 1.00 82.75 90 ILE A O 1
ATOM 704 N N . LEU A 1 91 ? -6.396 7.377 22.942 1.00 82.75 91 LEU A N 1
ATOM 705 C CA . LEU A 1 91 ? -6.963 6.960 21.654 1.00 82.75 91 LEU A CA 1
ATOM 706 C C . LEU A 1 91 ? -7.164 8.136 20.691 1.00 82.75 91 LEU A C 1
ATOM 708 O O . LEU A 1 91 ? -6.892 8.000 19.498 1.00 82.75 91 LEU A O 1
ATOM 712 N N . LEU A 1 92 ? -7.601 9.291 21.198 1.00 86.62 92 LEU A N 1
ATOM 713 C CA . LEU A 1 92 ? -7.826 10.483 20.381 1.00 86.62 92 LEU A CA 1
ATOM 714 C C . LEU A 1 92 ? -6.506 11.015 19.804 1.00 86.62 92 LEU A C 1
ATOM 716 O O . LEU A 1 92 ? -6.415 11.254 18.600 1.00 86.62 92 LEU A O 1
ATOM 720 N N . TRP A 1 93 ? -5.452 11.103 20.620 1.00 85.62 93 TRP A N 1
ATOM 721 C CA . TRP A 1 93 ? -4.122 11.508 20.147 1.00 85.62 93 TRP A CA 1
ATOM 722 C C . TRP A 1 93 ? -3.469 10.477 19.228 1.00 85.62 93 TRP A C 1
ATOM 724 O O . TRP A 1 93 ? -2.855 10.858 18.229 1.00 85.62 93 TRP A O 1
ATOM 734 N N . GLY A 1 94 ? -3.645 9.183 19.510 1.00 89.19 94 GLY A N 1
ATOM 735 C CA . GLY A 1 94 ? -3.190 8.110 18.627 1.00 89.19 94 GLY A CA 1
ATOM 736 C C . GLY A 1 94 ? -3.825 8.200 17.236 1.00 89.19 94 GLY A C 1
ATOM 737 O O . GLY A 1 94 ? -3.123 8.098 16.229 1.00 89.19 94 GLY A O 1
ATOM 738 N N . GLY A 1 95 ? -5.131 8.482 17.172 1.00 86.88 95 GLY A N 1
ATOM 739 C CA . GLY A 1 95 ? -5.845 8.707 15.914 1.00 86.88 95 GLY A CA 1
ATOM 740 C C . GLY A 1 95 ? -5.307 9.908 15.132 1.00 86.88 95 GLY A C 1
ATOM 741 O O . GLY A 1 95 ? -5.004 9.784 13.943 1.00 86.88 95 GLY A O 1
ATOM 742 N N . VAL A 1 96 ? -5.110 11.051 15.798 1.00 91.50 96 VAL A N 1
ATOM 743 C CA . VAL A 1 96 ? -4.558 12.262 15.162 1.00 91.50 96 VAL A CA 1
ATOM 744 C C . VAL A 1 96 ? -3.161 11.997 14.593 1.00 91.50 96 VAL A C 1
ATOM 746 O O . VAL A 1 96 ? -2.906 12.305 13.427 1.00 91.50 96 VAL A O 1
ATOM 749 N N . PHE A 1 97 ? -2.276 11.352 15.355 1.00 93.25 97 PHE A N 1
ATOM 750 C CA . PHE A 1 97 ? -0.930 11.019 14.882 1.00 93.25 97 PHE A CA 1
ATOM 751 C C . PHE A 1 97 ? -0.958 10.133 13.625 1.00 93.25 97 PHE A C 1
ATOM 753 O O . PHE A 1 97 ? -0.249 10.404 12.652 1.00 93.25 97 PHE A O 1
ATOM 760 N N . PHE A 1 98 ? -1.831 9.122 13.602 1.00 91.12 98 PHE A N 1
ATOM 761 C CA . PHE A 1 98 ? -1.964 8.216 12.460 1.00 91.12 98 PHE A CA 1
ATOM 762 C C . PHE A 1 98 ? -2.470 8.931 11.196 1.00 91.12 98 PHE A C 1
ATOM 764 O O . PHE A 1 98 ? -1.983 8.674 10.090 1.00 91.12 98 PHE A O 1
ATOM 771 N N . THR A 1 99 ? -3.406 9.875 11.348 1.00 88.12 99 THR A N 1
ATOM 772 C CA . THR A 1 99 ? -3.899 10.679 10.216 1.00 88.12 99 THR A CA 1
ATOM 773 C C . THR A 1 99 ? -2.818 11.588 9.628 1.00 88.12 99 THR A C 1
ATOM 775 O O . THR A 1 99 ? -2.659 11.626 8.408 1.00 88.12 99 THR A O 1
ATOM 778 N N . ILE A 1 100 ? -2.012 12.248 10.467 1.00 92.25 100 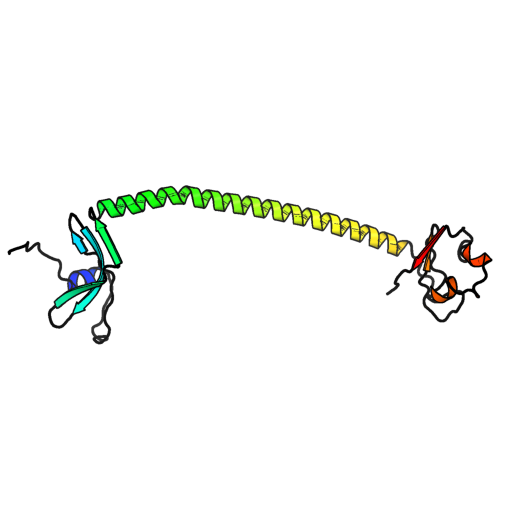ILE A N 1
ATOM 779 C CA . ILE A 1 100 ? -0.913 13.117 10.016 1.00 92.25 100 ILE A CA 1
ATOM 780 C C . ILE A 1 100 ? 0.149 12.304 9.264 1.00 92.25 100 ILE A C 1
ATOM 782 O O . ILE A 1 100 ? 0.568 12.697 8.172 1.00 92.25 100 ILE A O 1
ATOM 786 N N . ALA A 1 101 ? 0.542 11.144 9.801 1.00 89.88 101 ALA A N 1
ATOM 787 C CA . ALA A 1 101 ? 1.498 10.252 9.146 1.00 89.88 101 ALA A CA 1
ATOM 788 C C . ALA A 1 101 ? 0.995 9.782 7.767 1.00 89.88 101 ALA A C 1
ATOM 790 O O . ALA A 1 101 ? 1.737 9.811 6.783 1.00 89.88 101 ALA A O 1
ATOM 791 N N . SER A 1 102 ? -0.291 9.431 7.674 1.00 88.81 102 SER A N 1
ATOM 792 C CA . SER A 1 102 ? -0.917 8.986 6.423 1.00 88.81 102 SER A CA 1
ATOM 793 C C . SER A 1 102 ? -0.912 10.079 5.347 1.00 88.81 102 SER A C 1
ATOM 795 O O . SER A 1 102 ? -0.586 9.806 4.189 1.00 88.81 102 SER A O 1
ATOM 797 N N . ILE A 1 103 ? -1.207 11.331 5.720 1.00 91.56 103 ILE A N 1
ATOM 798 C CA . ILE A 1 103 ? -1.158 12.483 4.803 1.00 91.56 103 ILE A CA 1
ATOM 799 C C . ILE A 1 103 ? 0.272 12.704 4.289 1.00 91.56 103 ILE A C 1
ATOM 801 O O . ILE A 1 103 ? 0.469 12.898 3.086 1.00 91.56 103 ILE A O 1
ATOM 805 N N . GLY A 1 104 ? 1.276 12.613 5.168 1.00 89.44 104 GLY A N 1
ATOM 806 C CA . GLY A 1 104 ? 2.687 12.735 4.790 1.00 89.44 104 GLY A CA 1
ATOM 807 C C . GLY A 1 104 ? 3.118 11.693 3.751 1.00 89.44 104 GLY A C 1
ATOM 808 O O . GLY A 1 104 ? 3.714 12.045 2.728 1.00 89.44 104 GLY A O 1
ATOM 809 N N . CYS A 1 105 ? 2.745 10.425 3.952 1.00 90.75 105 CYS A N 1
ATOM 810 C CA . CYS A 1 105 ? 2.999 9.359 2.978 1.00 90.75 105 CYS A CA 1
ATOM 811 C C . CYS A 1 105 ? 2.317 9.628 1.628 1.00 90.75 105 CYS A C 1
ATOM 813 O O . CYS A 1 105 ? 2.926 9.408 0.579 1.00 90.75 105 CYS A O 1
ATOM 815 N N . PHE A 1 106 ? 1.085 10.143 1.637 1.00 89.88 106 PHE A N 1
ATOM 816 C CA . PHE A 1 106 ? 0.335 10.427 0.412 1.00 89.88 106 PHE A CA 1
ATOM 817 C C . PHE A 1 106 ? 0.986 11.540 -0.423 1.00 89.88 106 PHE A C 1
ATOM 819 O O . PHE A 1 106 ? 1.107 11.421 -1.646 1.00 89.88 106 PHE A O 1
ATOM 826 N N . ILE A 1 107 ? 1.467 12.602 0.231 1.00 91.94 107 ILE A N 1
ATOM 827 C CA . ILE A 1 107 ? 2.193 13.696 -0.430 1.00 91.94 107 ILE A CA 1
ATOM 828 C C . ILE A 1 107 ? 3.513 13.181 -1.022 1.00 91.94 107 ILE A C 1
ATOM 830 O O . ILE A 1 107 ? 3.818 13.472 -2.182 1.00 91.94 107 ILE A O 1
ATOM 834 N N . GLY A 1 108 ? 4.264 12.370 -0.269 1.00 88.56 108 GLY A N 1
ATOM 835 C CA . GLY A 1 108 ? 5.512 11.765 -0.742 1.00 88.56 108 GLY A CA 1
ATOM 836 C C . GLY A 1 108 ? 5.311 10.864 -1.964 1.00 88.56 108 GLY A C 1
ATOM 837 O O . GLY A 1 108 ? 6.027 10.996 -2.961 1.00 88.56 108 GLY A O 1
ATOM 838 N N . ALA A 1 109 ? 4.286 10.009 -1.934 1.00 88.31 109 ALA A N 1
ATOM 839 C CA . ALA A 1 109 ? 3.926 9.148 -3.058 1.00 88.31 109 ALA A CA 1
ATOM 840 C C . ALA A 1 109 ? 3.523 9.961 -4.298 1.00 88.31 109 ALA A C 1
ATOM 842 O O . ALA A 1 109 ? 3.978 9.671 -5.407 1.00 88.31 109 ALA A O 1
ATOM 843 N N . ARG A 1 110 ? 2.730 11.027 -4.118 1.00 90.56 110 ARG A N 1
ATOM 844 C CA . ARG A 1 110 ? 2.332 11.926 -5.210 1.00 90.56 110 ARG A CA 1
ATOM 845 C C . ARG A 1 110 ? 3.534 12.634 -5.837 1.00 90.56 110 ARG A C 1
ATOM 847 O O . ARG A 1 110 ? 3.623 12.716 -7.061 1.00 90.56 110 ARG A O 1
ATOM 854 N N . HIS A 1 111 ? 4.469 13.110 -5.017 1.00 91.56 111 HIS A N 1
ATOM 855 C CA . HIS A 1 111 ? 5.695 13.743 -5.501 1.00 91.56 111 HIS A CA 1
ATOM 856 C C . HIS A 1 111 ? 6.560 12.758 -6.304 1.00 91.56 111 HIS A C 1
ATOM 858 O O . HIS A 1 111 ? 7.046 13.090 -7.387 1.00 91.56 111 HIS A O 1
ATOM 864 N N . PHE A 1 112 ? 6.705 11.521 -5.820 1.00 89.81 112 PHE A N 1
ATOM 865 C CA . PHE A 1 112 ? 7.426 10.473 -6.542 1.00 89.81 112 PHE A CA 1
ATOM 866 C C . PHE A 1 112 ? 6.757 10.126 -7.880 1.00 89.81 112 PHE A C 1
ATOM 868 O O . PHE A 1 112 ? 7.434 10.057 -8.906 1.00 89.81 112 PHE A O 1
ATOM 875 N N . TYR A 1 113 ? 5.429 9.986 -7.894 1.00 90.00 113 TYR A N 1
ATOM 876 C CA . TYR A 1 113 ? 4.665 9.700 -9.109 1.00 90.00 113 TYR A CA 1
ATOM 877 C C . TYR A 1 113 ? 4.848 10.783 -10.180 1.00 90.00 113 TYR A C 1
ATOM 879 O O . TYR A 1 113 ? 5.134 10.469 -11.336 1.00 90.00 113 TYR A O 1
ATOM 887 N N . ASN A 1 114 ? 4.756 12.059 -9.795 1.00 88.88 114 ASN A N 1
ATOM 888 C CA . ASN A 1 114 ? 4.968 13.174 -10.719 1.00 88.88 114 ASN A CA 1
ATOM 889 C C . ASN A 1 114 ? 6.384 13.162 -11.308 1.00 88.88 114 ASN A C 1
ATOM 891 O O . ASN A 1 114 ? 6.545 13.313 -12.517 1.00 88.88 114 ASN A O 1
ATOM 895 N N . LYS A 1 115 ? 7.400 12.879 -10.485 1.00 87.25 115 LYS A N 1
ATOM 896 C CA . LYS A 1 115 ? 8.796 12.793 -10.937 1.00 87.25 115 LYS A CA 1
ATOM 897 C C . LYS A 1 115 ? 9.031 11.644 -11.926 1.00 87.25 115 LYS A C 1
ATOM 899 O O . LYS A 1 115 ? 9.813 11.785 -12.865 1.00 87.25 115 LYS A O 1
ATOM 904 N N . VAL A 1 116 ? 8.362 10.503 -11.741 1.00 85.81 116 VAL A N 1
ATOM 905 C CA . VAL A 1 116 ? 8.413 9.379 -12.696 1.00 85.81 116 VAL A CA 1
ATOM 906 C C . VAL A 1 116 ? 7.685 9.733 -13.996 1.00 85.81 116 VAL A C 1
ATOM 908 O O . VAL A 1 116 ? 8.193 9.431 -15.076 1.00 85.81 116 VAL A O 1
ATOM 911 N N . LYS A 1 117 ? 6.539 10.418 -13.909 1.00 84.50 117 LYS A N 1
ATOM 912 C CA . LYS A 1 117 ? 5.768 10.874 -15.074 1.00 84.50 117 LYS A CA 1
ATOM 913 C C . LYS A 1 117 ? 6.539 11.884 -15.929 1.00 84.50 117 LYS A C 1
ATOM 915 O O . LYS A 1 117 ? 6.498 11.795 -17.150 1.00 84.50 117 LYS A O 1
ATOM 920 N N . GLU A 1 118 ? 7.268 12.813 -15.315 1.00 79.31 118 GLU A N 1
ATOM 921 C CA . GLU A 1 118 ? 8.128 13.748 -16.055 1.00 79.31 118 GLU A CA 1
ATOM 922 C C . GLU A 1 118 ? 9.255 13.016 -16.792 1.00 79.31 118 GLU A C 1
ATOM 924 O O . GLU A 1 118 ? 9.501 13.284 -17.965 1.00 79.31 118 GLU A O 1
ATOM 929 N N . ARG A 1 119 ? 9.893 12.023 -16.157 1.00 76.06 119 ARG A N 1
ATOM 930 C CA . ARG A 1 119 ? 10.936 11.216 -16.814 1.00 76.06 119 ARG A CA 1
ATOM 931 C C . ARG A 1 119 ? 10.406 10.401 -17.993 1.00 76.06 119 ARG A C 1
ATOM 933 O O . ARG A 1 119 ? 11.116 10.260 -18.985 1.00 76.06 119 ARG A O 1
ATOM 940 N N . SER A 1 120 ? 9.184 9.876 -17.907 1.00 66.75 120 SER A N 1
ATOM 941 C CA . SER A 1 120 ? 8.578 9.134 -19.018 1.00 66.75 120 SER A CA 1
ATOM 942 C C . SER A 1 120 ? 8.078 10.047 -20.141 1.00 66.75 120 SER A C 1
ATOM 944 O O . SER A 1 120 ? 8.143 9.651 -21.302 1.00 66.75 120 SER A O 1
ATOM 946 N N . ALA A 1 121 ? 7.645 11.272 -19.830 1.00 64.81 121 ALA A N 1
ATOM 947 C CA . ALA A 1 121 ? 7.313 12.280 -20.837 1.00 64.81 121 ALA A CA 1
ATOM 948 C C . ALA A 1 121 ? 8.559 12.722 -21.626 1.00 64.81 121 ALA A C 1
ATOM 950 O O . ALA A 1 121 ? 8.535 12.708 -22.852 1.00 64.81 121 ALA A O 1
ATOM 951 N N . ILE A 1 122 ? 9.679 12.986 -20.941 1.00 61.47 122 ILE A N 1
ATOM 952 C CA . ILE A 1 122 ? 10.951 13.367 -21.585 1.00 61.47 122 ILE A CA 1
ATOM 953 C C . ILE A 1 122 ? 11.485 12.249 -22.501 1.00 61.47 122 ILE A C 1
ATOM 955 O O . ILE A 1 122 ? 12.083 12.533 -23.537 1.00 61.47 122 ILE A O 1
ATOM 959 N N . GLN A 1 123 ? 11.251 10.974 -22.167 1.00 57.59 123 GLN A N 1
ATOM 960 C CA . GLN A 1 123 ? 11.637 9.859 -23.041 1.00 57.59 123 GLN A CA 1
ATOM 961 C C . GLN A 1 123 ? 10.785 9.748 -24.311 1.00 57.59 123 GLN A C 1
ATOM 963 O O . GLN A 1 123 ? 11.290 9.242 -25.309 1.00 57.59 123 GLN A O 1
ATOM 968 N N . LYS A 1 124 ? 9.530 10.216 -24.311 1.00 55.22 124 LYS A N 1
ATOM 969 C CA . LYS A 1 124 ? 8.688 10.188 -25.517 1.00 55.22 124 LYS A CA 1
ATOM 970 C C . LYS A 1 124 ? 9.116 11.233 -26.544 1.00 55.22 124 LYS A C 1
ATOM 972 O O . LYS A 1 124 ? 9.161 10.912 -27.724 1.00 55.22 124 LYS A O 1
ATOM 977 N N . ASP A 1 125 ? 9.529 12.417 -26.102 1.00 53.72 125 ASP A N 1
ATOM 978 C CA . ASP A 1 125 ? 9.934 13.497 -27.016 1.00 53.72 125 ASP A CA 1
ATOM 979 C C . ASP A 1 125 ? 11.305 13.262 -27.678 1.00 53.72 125 ASP A C 1
ATOM 981 O O . ASP A 1 125 ? 11.611 13.860 -28.709 1.00 53.72 125 ASP A O 1
ATOM 985 N N . GLN A 1 126 ? 12.142 12.371 -27.127 1.00 52.34 126 GLN A N 1
ATOM 986 C CA . GLN A 1 126 ? 13.441 12.019 -27.722 1.00 52.34 126 GLN A CA 1
ATOM 987 C C . GLN A 1 126 ? 13.388 10.842 -28.704 1.00 52.34 126 GLN A C 1
ATOM 989 O O . GLN A 1 126 ? 14.385 10.564 -29.374 1.00 52.34 126 GLN A O 1
ATOM 994 N N . VAL A 1 127 ? 12.245 10.169 -28.842 1.00 53.56 127 VAL A N 1
ATOM 995 C CA . VAL A 1 127 ? 12.058 9.138 -29.866 1.00 53.56 127 VAL A CA 1
ATOM 996 C C . VAL A 1 127 ? 11.343 9.788 -31.043 1.00 53.56 127 VAL A C 1
ATOM 998 O O . VAL A 1 127 ? 10.119 9.794 -31.106 1.00 53.56 127 VAL A O 1
ATOM 1001 N N . LYS A 1 128 ? 12.109 10.349 -31.991 1.00 53.00 128 LYS A N 1
ATOM 1002 C CA . LYS A 1 128 ? 11.571 10.702 -33.315 1.00 53.00 128 LYS A CA 1
ATOM 1003 C C . LYS A 1 128 ? 10.863 9.464 -33.870 1.00 53.00 128 LYS A C 1
ATOM 1005 O O . LYS A 1 128 ? 11.524 8.449 -34.105 1.00 53.00 128 LYS A O 1
ATOM 1010 N N . GLU A 1 129 ? 9.543 9.540 -34.046 1.00 50.28 129 GLU A N 1
ATOM 1011 C CA . GLU A 1 129 ? 8.762 8.553 -34.792 1.00 50.28 129 GLU A CA 1
ATOM 1012 C C . GLU A 1 129 ? 9.355 8.455 -36.201 1.00 50.28 129 GLU A C 1
ATOM 1014 O O . GLU A 1 129 ? 9.125 9.282 -37.073 1.00 50.28 129 GLU A O 1
ATOM 1019 N N . LEU A 1 130 ? 10.240 7.480 -36.383 1.00 55.41 130 LEU A N 1
ATOM 1020 C CA . LEU A 1 130 ? 10.724 7.055 -37.685 1.00 55.41 130 LEU A CA 1
ATOM 1021 C C . LEU A 1 130 ? 9.656 6.110 -38.233 1.00 55.41 130 LEU A C 1
ATOM 1023 O O . LEU A 1 130 ? 9.467 5.048 -37.630 1.00 55.41 130 LEU A O 1
ATOM 1027 N N . ASP A 1 131 ? 9.016 6.526 -39.330 1.00 57.03 131 ASP A N 1
ATOM 1028 C CA . ASP A 1 131 ? 7.832 5.961 -40.012 1.00 57.03 131 ASP A CA 1
ATOM 1029 C C . ASP A 1 131 ? 7.829 4.438 -40.242 1.00 57.03 131 ASP A C 1
ATOM 1031 O O . ASP A 1 131 ? 6.776 3.855 -40.471 1.00 57.03 131 ASP A O 1
ATOM 1035 N N . ASP A 1 132 ? 8.965 3.759 -40.082 1.00 68.88 132 ASP A N 1
ATOM 1036 C CA . ASP A 1 132 ? 9.053 2.304 -40.116 1.00 68.88 132 ASP A CA 1
ATOM 1037 C C . ASP A 1 132 ? 9.647 1.758 -38.807 1.00 68.88 132 ASP A C 1
ATOM 1039 O O . ASP A 1 132 ? 10.839 1.889 -38.511 1.00 68.88 132 ASP A O 1
ATOM 1043 N N . LEU A 1 133 ? 8.816 1.077 -38.010 1.00 85.25 133 LEU A N 1
ATOM 1044 C CA . LEU A 1 133 ? 9.244 0.350 -36.803 1.00 85.25 133 LEU A CA 1
ATOM 1045 C C . LEU A 1 133 ? 9.995 -0.954 -37.118 1.00 85.25 133 LEU A C 1
ATOM 1047 O O . LEU A 1 133 ? 10.349 -1.694 -36.199 1.00 85.25 133 LEU A O 1
ATOM 1051 N N . ASN A 1 134 ? 10.245 -1.257 -38.388 1.00 92.19 134 ASN A N 1
ATOM 1052 C CA . ASN A 1 134 ? 10.876 -2.500 -38.808 1.00 92.19 134 ASN A CA 1
ATOM 1053 C C . ASN A 1 134 ? 12.407 -2.421 -38.713 1.00 92.19 134 ASN A C 1
ATOM 1055 O O . ASN A 1 134 ? 13.026 -1.373 -38.878 1.00 92.19 134 ASN A O 1
ATOM 1059 N N . CYS A 1 135 ? 13.032 -3.559 -38.424 1.00 91.81 135 CYS A N 1
ATOM 1060 C CA . CYS A 1 135 ? 14.480 -3.715 -38.362 1.00 91.81 135 CYS A CA 1
ATOM 1061 C C . CYS A 1 135 ? 15.123 -3.357 -39.709 1.00 91.81 135 CYS A C 1
ATOM 1063 O O . CYS A 1 135 ? 14.763 -3.941 -40.732 1.00 91.81 135 CYS A O 1
ATOM 1065 N N . ALA A 1 136 ? 16.137 -2.487 -39.699 1.00 89.81 136 ALA A N 1
ATOM 1066 C CA . ALA A 1 136 ? 16.840 -2.064 -40.914 1.00 89.81 136 ALA A CA 1
ATOM 1067 C C . ALA A 1 136 ? 17.489 -3.230 -41.688 1.00 89.81 136 ALA A C 1
ATOM 1069 O O . ALA A 1 136 ? 17.668 -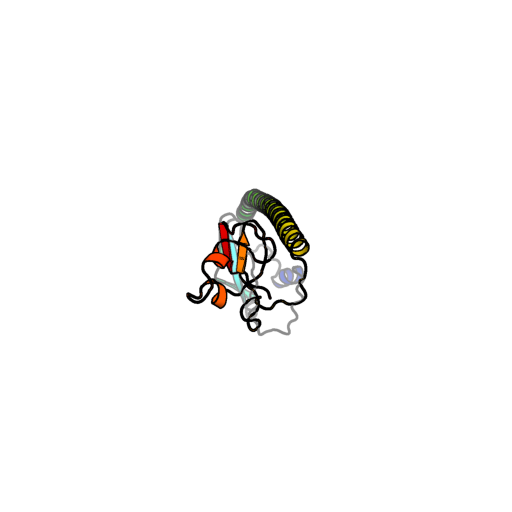3.142 -42.899 1.00 89.81 136 ALA A O 1
ATOM 1070 N N . ASN A 1 137 ? 17.814 -4.332 -40.997 1.00 90.69 137 ASN A N 1
ATOM 1071 C CA . ASN A 1 137 ? 18.438 -5.508 -41.600 1.00 90.69 137 ASN A CA 1
ATOM 1072 C C . ASN A 1 137 ? 17.412 -6.480 -42.208 1.00 90.69 137 ASN A C 1
ATOM 1074 O O . ASN A 1 137 ? 17.442 -6.737 -43.405 1.00 90.69 137 ASN A O 1
ATOM 1078 N N . CYS A 1 138 ? 16.497 -7.036 -41.401 1.00 91.75 138 CYS A N 1
ATOM 1079 C CA . CYS A 1 138 ? 15.565 -8.057 -41.900 1.00 91.75 138 CYS A CA 1
ATOM 1080 C C . CYS A 1 138 ? 14.260 -7.499 -42.468 1.00 91.75 138 CYS A C 1
ATOM 1082 O O . CYS A 1 138 ? 13.563 -8.236 -43.155 1.00 91.75 138 CYS A O 1
ATOM 1084 N N . LYS A 1 139 ? 13.884 -6.255 -42.140 1.00 92.25 139 LYS A N 1
ATOM 1085 C CA . LYS A 1 139 ? 12.597 -5.615 -42.483 1.00 92.25 139 LYS A CA 1
ATOM 1086 C C . LYS A 1 139 ? 11.325 -6.374 -42.053 1.00 92.25 139 LYS A C 1
ATOM 1088 O O . LYS A 1 139 ? 10.229 -5.914 -42.335 1.00 92.25 139 LYS A O 1
ATOM 1093 N N . GLN A 1 140 ? 11.463 -7.508 -41.365 1.00 93.50 140 GLN A N 1
ATOM 1094 C CA . GLN A 1 140 ? 10.365 -8.388 -40.950 1.00 93.50 140 GLN A CA 1
ATOM 1095 C C . GLN A 1 140 ? 9.970 -8.191 -39.483 1.00 93.50 140 GLN A C 1
ATOM 1097 O O . GLN A 1 140 ? 8.801 -8.262 -39.132 1.00 93.50 140 GLN A O 1
ATOM 1102 N N . GLU A 1 141 ? 10.956 -7.973 -38.613 1.00 93.50 141 GLU A N 1
ATOM 1103 C CA . GLU A 1 141 ? 10.760 -7.875 -37.165 1.00 93.50 141 GLU A CA 1
ATOM 1104 C C . GLU A 1 141 ? 10.794 -6.416 -36.723 1.00 93.50 141 GLU A C 1
ATOM 1106 O O . GLU A 1 141 ? 11.591 -5.631 -37.247 1.00 93.50 141 GLU A O 1
ATOM 1111 N N . LYS A 1 142 ? 10.011 -6.066 -35.695 1.00 93.44 142 LYS A N 1
ATOM 1112 C CA . LYS A 1 142 ? 10.104 -4.740 -35.079 1.00 93.44 142 LYS A CA 1
ATOM 1113 C C . LYS A 1 142 ? 11.499 -4.529 -34.479 1.00 93.44 142 LYS A C 1
ATOM 1115 O O . LYS A 1 142 ? 12.055 -5.412 -33.815 1.00 93.44 142 LYS A O 1
ATOM 1120 N N . ARG A 1 143 ? 12.069 -3.345 -34.693 1.00 92.62 143 ARG A N 1
ATOM 1121 C CA . ARG A 1 143 ? 13.303 -2.910 -34.030 1.00 92.62 143 ARG A CA 1
ATOM 1122 C C . ARG A 1 143 ? 13.078 -2.871 -32.519 1.00 92.62 143 ARG A C 1
ATOM 1124 O O . ARG A 1 143 ? 12.066 -2.365 -32.049 1.00 92.62 143 ARG A O 1
ATOM 1131 N N . ASN A 1 144 ? 14.002 -3.442 -31.758 1.00 94.75 144 ASN A N 1
ATOM 1132 C CA . ASN A 1 144 ? 13.875 -3.550 -30.302 1.00 94.75 144 ASN A CA 1
ATOM 1133 C C . ASN A 1 144 ? 15.225 -3.512 -29.578 1.00 94.75 144 ASN A C 1
ATOM 1135 O O . ASN A 1 144 ? 15.291 -3.868 -28.406 1.00 94.75 144 ASN A O 1
ATOM 1139 N N . MET A 1 145 ? 16.287 -3.088 -30.266 1.00 94.62 145 MET A N 1
ATOM 1140 C CA . MET A 1 145 ? 17.614 -2.874 -29.693 1.00 94.62 145 MET A CA 1
ATOM 1141 C C . MET A 1 145 ? 17.913 -1.379 -29.648 1.00 94.62 145 MET A C 1
ATOM 1143 O O . MET A 1 145 ? 18.022 -0.748 -30.703 1.00 94.62 145 MET A O 1
ATOM 1147 N N . LEU A 1 146 ? 18.027 -0.829 -28.439 1.00 93.88 146 LEU A N 1
ATOM 1148 C CA . LEU A 1 146 ? 18.394 0.560 -28.180 1.00 93.88 146 LEU A CA 1
ATOM 1149 C C . LEU A 1 146 ? 19.906 0.654 -27.967 1.00 93.88 146 LEU A C 1
ATOM 1151 O O . LEU A 1 146 ? 20.460 -0.054 -27.124 1.00 93.8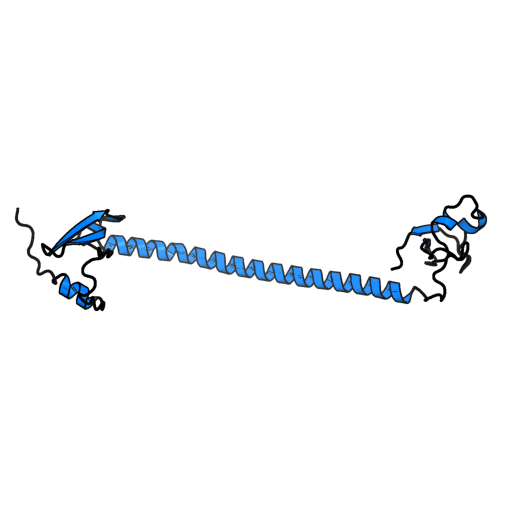8 146 LEU A O 1
ATOM 1155 N N . PHE A 1 147 ? 20.573 1.524 -28.720 1.00 94.69 147 PHE A N 1
ATOM 1156 C CA . PHE A 1 147 ? 22.025 1.695 -28.649 1.00 94.69 147 PHE A CA 1
ATOM 1157 C C . PHE A 1 147 ? 22.430 2.889 -27.792 1.00 94.69 147 PHE A C 1
ATOM 1159 O O . PHE A 1 147 ? 21.838 3.958 -27.903 1.00 94.69 147 PHE A O 1
ATOM 1166 N N . LYS A 1 148 ? 23.471 2.737 -26.972 1.00 93.81 148 LYS A N 1
ATOM 1167 C CA . LYS A 1 148 ? 24.080 3.823 -26.191 1.00 93.81 148 LYS A CA 1
ATOM 1168 C C . LYS A 1 148 ? 25.440 4.211 -26.786 1.00 93.81 148 LYS A C 1
ATOM 1170 O O . LYS A 1 148 ? 26.139 3.324 -27.274 1.00 93.81 148 LYS A O 1
ATOM 1175 N N . PRO A 1 149 ? 25.816 5.503 -26.758 1.00 94.25 149 PRO A N 1
ATOM 1176 C CA . PRO A 1 149 ? 25.098 6.622 -26.130 1.00 94.25 149 PRO A CA 1
ATOM 1177 C C . PRO A 1 149 ? 24.029 7.278 -27.025 1.00 94.25 149 PRO A C 1
ATOM 1179 O O . PRO A 1 149 ? 23.277 8.127 -26.558 1.00 94.25 149 PRO A O 1
ATOM 1182 N N . CYS A 1 150 ? 23.934 6.900 -28.304 1.00 91.75 150 CYS A N 1
ATOM 1183 C CA . CYS A 1 150 ? 23.123 7.627 -29.291 1.00 91.75 150 CYS A CA 1
ATOM 1184 C C . CYS A 1 150 ? 21.592 7.482 -29.161 1.00 91.75 150 CYS A C 1
ATOM 1186 O O . CYS A 1 150 ? 20.868 8.235 -29.801 1.00 91.75 150 CYS A O 1
ATOM 1188 N N . ASN A 1 151 ? 21.093 6.535 -28.365 1.00 92.44 151 ASN A N 1
ATOM 1189 C CA . ASN A 1 151 ? 19.673 6.215 -28.170 1.00 92.44 151 ASN A CA 1
ATOM 1190 C C . ASN A 1 151 ? 18.887 5.903 -29.462 1.00 92.44 151 ASN A C 1
ATOM 1192 O O . ASN A 1 151 ? 17.670 6.075 -29.507 1.00 92.44 151 ASN A O 1
ATOM 1196 N N . HIS A 1 152 ? 19.542 5.394 -30.508 1.00 91.81 152 HIS A N 1
ATOM 1197 C CA . HIS A 1 152 ? 18.853 4.981 -31.732 1.00 91.81 152 HIS A CA 1
ATOM 1198 C C . HIS A 1 152 ? 18.325 3.542 -31.654 1.00 91.81 152 HIS A C 1
ATOM 1200 O O . HIS A 1 152 ? 18.999 2.636 -31.160 1.00 91.81 152 HIS A O 1
ATOM 1206 N N . LEU A 1 153 ? 17.124 3.344 -32.206 1.00 92.69 153 LEU A N 1
ATOM 1207 C CA . LEU A 1 153 ? 16.485 2.051 -32.443 1.00 92.69 153 LEU A CA 1
ATOM 1208 C C . LEU A 1 153 ? 16.620 1.706 -33.926 1.00 92.69 153 LEU A C 1
ATOM 1210 O O . LEU A 1 153 ? 15.940 2.297 -34.762 1.00 92.69 153 LEU A O 1
ATOM 1214 N N . VAL A 1 154 ? 17.504 0.766 -34.260 1.00 92.25 154 VAL A N 1
ATOM 1215 C CA . VAL A 1 154 ? 17.832 0.454 -35.668 1.00 92.25 154 VAL A CA 1
ATOM 1216 C C . VAL A 1 154 ? 17.544 -1.006 -36.017 1.00 92.25 154 VAL A C 1
ATOM 1218 O O . VAL A 1 154 ? 16.989 -1.302 -37.076 1.00 92.25 154 VAL A O 1
ATOM 1221 N N . TYR A 1 155 ? 17.886 -1.931 -35.121 1.00 93.19 155 TYR A N 1
ATOM 1222 C CA . TYR A 1 155 ? 17.830 -3.366 -35.394 1.00 93.19 155 TYR A CA 1
ATOM 1223 C C . TYR A 1 155 ? 16.927 -4.113 -34.409 1.00 93.19 155 TYR A C 1
ATOM 1225 O O . TYR A 1 155 ? 16.611 -3.635 -33.316 1.00 93.19 155 TYR A O 1
ATOM 1233 N N . CYS A 1 156 ? 16.508 -5.317 -34.796 1.00 94.69 156 CYS A N 1
ATOM 1234 C CA . CYS A 1 156 ? 15.927 -6.287 -33.876 1.00 94.69 156 CYS A CA 1
ATOM 1235 C C . CYS A 1 156 ? 17.027 -7.145 -33.228 1.00 94.69 156 CYS A C 1
ATOM 1237 O O . CYS A 1 156 ? 18.097 -7.355 -33.807 1.00 94.69 156 CYS A O 1
ATOM 1239 N N . LYS A 1 157 ? 16.734 -7.696 -32.048 1.00 95.12 157 LYS A N 1
ATOM 1240 C CA . LYS A 1 157 ? 17.638 -8.543 -31.262 1.00 95.12 157 LYS A CA 1
ATOM 1241 C C . LYS A 1 157 ? 18.183 -9.718 -32.076 1.00 95.12 157 LYS A C 1
ATOM 1243 O O . LYS A 1 157 ? 19.386 -9.946 -32.088 1.00 95.12 157 LYS A O 1
ATOM 1248 N N . LYS A 1 158 ? 17.305 -10.403 -32.822 1.00 94.88 158 LYS A N 1
ATOM 1249 C CA . LYS A 1 158 ? 17.671 -11.555 -33.664 1.00 94.88 158 LYS A CA 1
ATOM 1250 C C . LYS A 1 158 ? 18.743 -11.193 -34.692 1.00 94.88 158 LYS A C 1
ATOM 1252 O O . LYS A 1 158 ? 19.679 -11.955 -34.888 1.00 94.88 158 LYS A O 1
ATOM 1257 N N . CYS A 1 159 ? 18.611 -10.038 -35.347 1.00 93.44 159 CYS A N 1
ATOM 1258 C CA . CYS A 1 159 ? 19.605 -9.594 -36.318 1.00 93.44 159 CYS A CA 1
ATOM 1259 C C . CYS A 1 159 ? 20.900 -9.162 -35.641 1.00 93.44 159 CYS A C 1
ATOM 1261 O O . CYS A 1 159 ? 21.954 -9.567 -36.103 1.00 93.44 159 CYS A O 1
ATOM 1263 N N . PHE A 1 160 ? 20.830 -8.393 -34.554 1.00 92.88 160 PHE A N 1
ATOM 1264 C CA . PHE A 1 160 ? 22.023 -7.877 -33.879 1.00 92.88 160 PHE A CA 1
ATOM 1265 C C . PHE A 1 160 ? 22.900 -8.989 -33.272 1.00 92.88 160 PHE A C 1
ATOM 1267 O O . PHE A 1 160 ? 24.127 -8.952 -33.368 1.00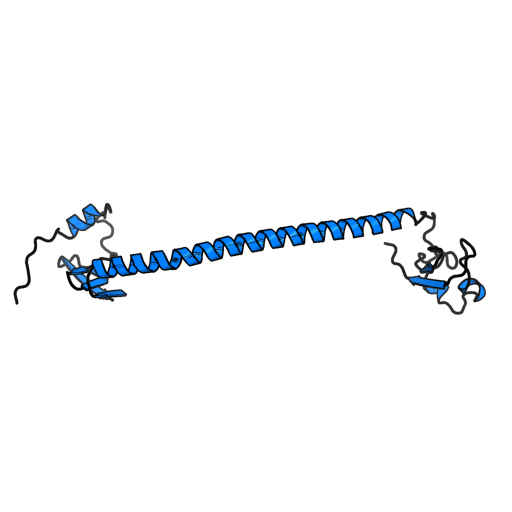 92.88 160 PHE A O 1
ATOM 1274 N N . GLU A 1 161 ? 22.278 -10.014 -32.688 1.00 92.12 161 GLU A N 1
ATOM 1275 C CA . GLU A 1 161 ? 22.985 -11.150 -32.081 1.00 92.12 161 GLU A CA 1
ATOM 1276 C C . GLU A 1 161 ? 23.415 -12.211 -33.105 1.00 92.12 161 GLU A C 1
ATOM 1278 O O . GLU A 1 161 ? 24.249 -13.057 -32.789 1.00 92.12 161 GLU A O 1
ATOM 1283 N N . SER A 1 162 ? 22.894 -12.163 -34.337 1.00 91.50 162 SER A N 1
ATOM 1284 C CA . SER A 1 162 ? 23.207 -13.160 -35.361 1.00 91.50 162 SER A CA 1
ATOM 1285 C C . SER A 1 162 ? 24.712 -13.191 -35.674 1.00 91.50 162 SER A C 1
ATOM 1287 O O . SER A 1 162 ? 25.332 -12.134 -35.835 1.00 91.50 162 SER A O 1
ATOM 1289 N N . PRO A 1 163 ? 25.323 -14.382 -35.814 1.00 81.94 163 PRO A N 1
ATOM 1290 C CA . PRO A 1 163 ? 26.706 -14.511 -36.270 1.00 81.94 163 PRO A CA 1
ATOM 1291 C C . PRO A 1 163 ? 26.880 -14.092 -37.738 1.00 81.94 163 PRO A C 1
ATOM 1293 O O . PRO A 1 163 ? 27.976 -13.718 -38.135 1.00 81.94 163 PRO A O 1
ATOM 1296 N N . ALA A 1 164 ? 25.800 -14.095 -38.530 1.00 80.75 164 ALA A N 1
ATOM 1297 C CA . ALA A 1 164 ? 25.797 -13.580 -39.900 1.00 80.75 164 ALA A CA 1
ATOM 1298 C C . ALA A 1 164 ? 25.722 -12.042 -39.963 1.00 80.75 164 ALA A C 1
ATOM 1300 O O . ALA A 1 164 ? 25.779 -11.458 -41.044 1.00 80.75 164 ALA A O 1
ATOM 1301 N N . PHE A 1 165 ? 25.556 -11.373 -38.818 1.00 79.25 165 PHE A N 1
ATOM 1302 C CA . PHE A 1 165 ? 25.549 -9.921 -38.754 1.00 79.25 165 PHE A CA 1
ATOM 1303 C C . PHE A 1 165 ? 26.974 -9.399 -38.902 1.00 79.25 165 PHE A C 1
ATOM 1305 O O . PHE A 1 165 ? 27.857 -9.763 -38.125 1.00 79.25 165 PHE A O 1
ATOM 1312 N N . ASN A 1 166 ? 27.179 -8.551 -39.909 1.00 74.62 166 ASN A N 1
ATOM 1313 C CA . ASN A 1 166 ? 28.492 -8.054 -40.295 1.00 74.62 166 ASN A CA 1
ATOM 1314 C C . ASN A 1 166 ? 29.207 -7.444 -39.067 1.00 74.62 166 ASN A C 1
ATOM 1316 O O . ASN A 1 166 ? 28.673 -6.498 -38.481 1.00 74.62 166 ASN A O 1
ATOM 1320 N N . PRO A 1 167 ? 30.368 -7.971 -38.634 1.00 70.69 167 PRO A N 1
ATOM 1321 C CA . PRO A 1 167 ? 30.985 -7.583 -37.365 1.00 70.69 167 PRO A CA 1
ATOM 1322 C C . PRO A 1 167 ? 31.291 -6.081 -37.282 1.00 70.69 167 PRO A C 1
ATOM 1324 O O . PRO A 1 167 ? 31.087 -5.486 -36.229 1.00 70.69 167 PRO A O 1
ATOM 1327 N N . GLY A 1 168 ? 31.635 -5.432 -38.402 1.00 68.12 168 GLY A N 1
ATOM 1328 C CA . GLY A 1 168 ? 31.855 -3.978 -38.447 1.00 68.12 168 GLY A CA 1
ATOM 1329 C C . GLY A 1 168 ? 30.605 -3.125 -38.168 1.00 68.12 168 GLY A C 1
ATOM 1330 O O . GLY A 1 168 ? 30.728 -1.968 -37.779 1.00 68.12 168 GLY A O 1
ATOM 1331 N N . LEU A 1 169 ? 29.395 -3.685 -38.304 1.00 69.38 169 LEU A N 1
ATOM 1332 C CA . LEU A 1 169 ? 28.136 -3.010 -37.953 1.00 69.38 169 LEU A CA 1
ATOM 1333 C C . LEU A 1 169 ? 27.775 -3.153 -36.466 1.00 69.38 169 LEU A C 1
ATOM 1335 O O . LEU A 1 169 ? 26.832 -2.503 -36.015 1.00 69.38 169 LEU A O 1
ATOM 1339 N N . LYS A 1 170 ? 28.481 -3.996 -35.694 1.00 79.38 170 LYS A N 1
ATOM 1340 C CA . LYS A 1 170 ? 28.265 -4.109 -34.238 1.00 79.38 170 LYS A CA 1
ATOM 1341 C C . LYS A 1 170 ? 28.925 -2.976 -33.458 1.00 79.38 170 LYS A C 1
ATOM 1343 O O . LYS A 1 170 ? 28.520 -2.707 -32.334 1.00 79.38 170 LYS A O 1
ATOM 1348 N N . GLU A 1 171 ? 29.905 -2.310 -34.058 1.00 87.94 171 GLU A N 1
ATOM 1349 C CA . GLU A 1 171 ? 30.691 -1.266 -33.399 1.00 87.94 171 GLU A CA 1
ATOM 1350 C C . GLU A 1 171 ? 30.106 0.133 -33.599 1.00 87.94 171 GLU A C 1
ATOM 1352 O O . GLU A 1 171 ? 30.358 1.011 -32.779 1.00 87.94 171 GLU A O 1
ATOM 1357 N N . LYS A 1 172 ? 29.315 0.363 -34.659 1.00 93.12 172 LYS A N 1
ATOM 1358 C CA . LYS A 1 172 ? 28.785 1.691 -35.012 1.00 93.12 172 LYS A CA 1
ATOM 1359 C C . LYS A 1 172 ? 27.293 1.673 -35.319 1.00 93.12 172 LYS A C 1
ATOM 1361 O O . LYS A 1 172 ? 26.772 0.765 -35.964 1.00 93.12 172 LYS A O 1
ATOM 1366 N N . CYS A 1 173 ? 26.599 2.720 -34.891 1.00 90.81 173 CYS A N 1
ATOM 1367 C CA . CYS A 1 173 ? 25.177 2.896 -35.156 1.00 90.81 173 CYS A CA 1
ATOM 1368 C C . CYS A 1 173 ? 24.931 3.283 -36.623 1.00 90.81 173 CYS A C 1
ATOM 1370 O O . CYS A 1 173 ? 25.446 4.295 -37.081 1.00 90.81 173 CYS A O 1
ATOM 1372 N N . LEU A 1 174 ? 24.080 2.547 -37.346 1.00 88.88 174 LEU A N 1
ATOM 1373 C CA . LEU A 1 174 ? 23.771 2.839 -38.759 1.00 88.88 174 LEU A CA 1
ATOM 1374 C C . LEU A 1 174 ? 23.113 4.212 -38.970 1.00 88.88 174 LEU A C 1
ATOM 1376 O O . LEU A 1 174 ? 23.226 4.787 -40.042 1.00 88.88 174 LEU A O 1
ATOM 1380 N N . ALA A 1 175 ? 22.399 4.723 -37.964 1.00 89.62 175 ALA A N 1
ATOM 1381 C CA . ALA A 1 175 ? 21.648 5.970 -38.089 1.00 89.62 175 ALA A CA 1
ATOM 1382 C C . ALA A 1 175 ? 22.516 7.227 -37.916 1.00 89.62 175 ALA A C 1
ATOM 1384 O O . ALA A 1 175 ? 22.163 8.280 -38.435 1.00 89.62 175 ALA A O 1
ATOM 1385 N N . CYS A 1 176 ? 23.616 7.147 -37.159 1.00 90.56 176 CYS A N 1
ATOM 1386 C CA . CYS A 1 176 ? 24.418 8.327 -36.808 1.00 90.56 176 CYS A CA 1
ATOM 1387 C C . CYS A 1 176 ? 25.930 8.088 -36.757 1.00 90.56 176 CYS A C 1
ATOM 1389 O O . CYS A 1 176 ? 26.655 8.962 -36.300 1.00 90.56 176 CYS A O 1
ATOM 1391 N N . GLU A 1 177 ? 26.393 6.894 -37.124 1.00 91.94 177 GLU A N 1
ATOM 1392 C CA . GLU A 1 177 ? 27.800 6.472 -37.208 1.00 91.94 177 GLU A CA 1
ATOM 1393 C C . GLU A 1 177 ? 28.621 6.523 -35.903 1.00 91.94 177 GLU A C 1
ATOM 1395 O O . GLU A 1 177 ? 29.785 6.122 -35.883 1.00 91.94 177 GLU A O 1
ATOM 1400 N N . ASN A 1 178 ? 28.009 6.928 -34.787 1.00 93.12 178 ASN A N 1
ATOM 1401 C CA . ASN A 1 178 ? 28.626 6.907 -33.460 1.00 93.12 178 ASN A CA 1
ATOM 1402 C C . ASN A 1 178 ? 28.926 5.477 -32.997 1.00 93.12 178 ASN A C 1
ATOM 1404 O O . ASN A 1 178 ? 28.160 4.550 -33.286 1.00 93.12 178 ASN A O 1
ATOM 1408 N N . MET A 1 179 ? 30.004 5.318 -32.219 1.00 94.75 179 MET A N 1
ATOM 1409 C CA . MET A 1 179 ? 30.350 4.033 -31.612 1.00 94.75 179 MET A CA 1
ATOM 1410 C C . MET A 1 179 ? 29.275 3.568 -30.624 1.00 94.75 179 MET A C 1
ATOM 1412 O O . MET A 1 179 ? 28.733 4.363 -29.854 1.00 94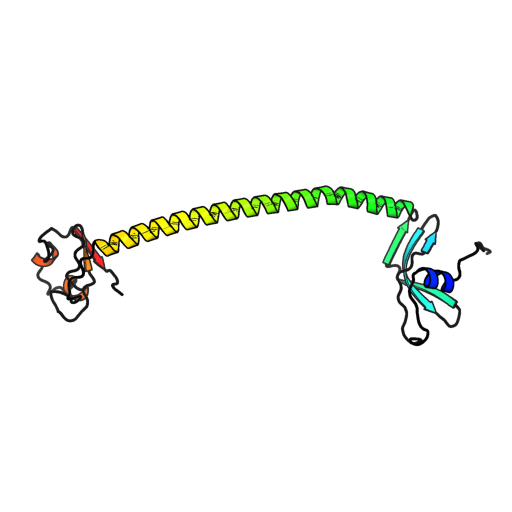.75 179 MET A O 1
ATOM 1416 N N . ILE A 1 180 ? 28.958 2.275 -30.673 1.00 94.69 180 ILE A N 1
ATOM 1417 C CA . ILE A 1 180 ? 28.014 1.619 -29.770 1.00 94.69 180 ILE A CA 1
ATOM 1418 C C . ILE A 1 180 ? 28.800 1.135 -28.551 1.00 94.69 180 ILE A C 1
ATOM 1420 O O . ILE A 1 180 ? 29.567 0.182 -28.636 1.00 94.69 180 ILE A O 1
ATOM 1424 N N . GLU A 1 181 ? 28.590 1.781 -27.409 1.00 95.12 181 GLU A N 1
ATOM 1425 C CA . GLU A 1 181 ? 29.217 1.388 -26.139 1.00 95.12 181 GLU A CA 1
ATOM 1426 C C . GLU A 1 181 ? 28.449 0.250 -25.464 1.00 95.12 181 GLU A C 1
ATOM 1428 O O . GLU A 1 181 ? 29.026 -0.655 -24.866 1.00 95.12 181 GLU A O 1
ATOM 1433 N N . SER A 1 182 ? 27.120 0.295 -25.551 1.00 94.94 182 SER A N 1
ATOM 1434 C CA . SER A 1 182 ? 26.246 -0.757 -25.041 1.00 94.94 182 SER A CA 1
ATOM 1435 C C . SER A 1 182 ? 24.939 -0.814 -25.824 1.00 94.94 182 SER A C 1
ATOM 1437 O O . SER A 1 182 ? 24.562 0.123 -26.535 1.00 94.94 182 SER A O 1
ATOM 1439 N N . SER A 1 183 ? 24.246 -1.944 -25.709 1.00 93.88 183 SER A N 1
ATOM 1440 C CA . SER A 1 183 ? 22.945 -2.155 -26.333 1.00 93.88 183 SER A CA 1
ATOM 1441 C C . SER A 1 183 ? 21.997 -2.837 -25.355 1.00 93.88 183 SER A C 1
ATOM 1443 O O . SER A 1 183 ? 22.400 -3.742 -24.624 1.00 93.88 183 SER A O 1
ATOM 1445 N N . GLU A 1 184 ? 20.743 -2.398 -25.334 1.00 94.94 184 GLU A N 1
ATOM 1446 C CA . GLU A 1 184 ? 19.707 -2.962 -24.470 1.00 94.94 184 GLU A CA 1
ATOM 1447 C C . GLU A 1 184 ? 18.453 -3.305 -25.273 1.00 94.94 184 GLU A C 1
ATOM 1449 O O . GLU A 1 184 ? 18.080 -2.605 -26.218 1.00 94.94 184 GLU A O 1
ATOM 1454 N N . LYS A 1 185 ? 17.792 -4.407 -24.906 1.00 94.25 185 LYS A N 1
ATOM 1455 C CA . LYS A 1 185 ? 16.510 -4.773 -25.506 1.00 94.25 185 LYS A CA 1
ATOM 1456 C C . LYS A 1 185 ? 15.405 -3.941 -24.860 1.00 94.25 185 LYS A C 1
ATOM 1458 O O . LYS A 1 185 ? 15.210 -4.031 -23.650 1.00 94.25 185 LYS A O 1
ATOM 1463 N N . VAL A 1 186 ? 14.627 -3.226 -25.665 1.00 91.38 186 VAL A N 1
ATOM 1464 C CA . VAL A 1 186 ? 13.451 -2.474 -25.204 1.00 91.38 186 VAL A CA 1
ATOM 1465 C C . VAL A 1 186 ? 12.162 -3.064 -25.767 1.00 91.38 186 VAL A C 1
ATOM 1467 O O . VAL A 1 186 ? 12.143 -3.633 -26.858 1.00 91.38 186 VAL A O 1
ATOM 1470 N N . TYR A 1 187 ? 11.072 -2.944 -25.015 1.00 85.62 187 TYR A N 1
ATOM 1471 C CA . TYR A 1 187 ? 9.748 -3.379 -25.450 1.00 85.62 187 TYR A CA 1
ATOM 1472 C C . TYR A 1 187 ? 8.980 -2.169 -25.972 1.00 85.62 187 TYR A C 1
ATOM 1474 O O . TYR A 1 187 ? 8.649 -1.269 -25.205 1.00 85.62 187 TYR A O 1
ATOM 1482 N N . ILE A 1 188 ? 8.735 -2.151 -27.281 1.00 79.88 188 ILE A N 1
ATOM 1483 C CA . ILE A 1 188 ? 7.860 -1.167 -27.917 1.00 79.88 188 ILE A CA 1
ATOM 1484 C C . ILE A 1 188 ? 6.458 -1.794 -27.954 1.00 79.88 188 ILE A C 1
ATOM 1486 O O . ILE A 1 188 ? 6.339 -2.879 -28.536 1.00 79.88 188 ILE A O 1
ATOM 1490 N N . PRO A 1 189 ? 5.454 -1.193 -27.289 1.00 66.31 189 PRO A N 1
ATOM 1491 C CA . PRO A 1 189 ? 4.083 -1.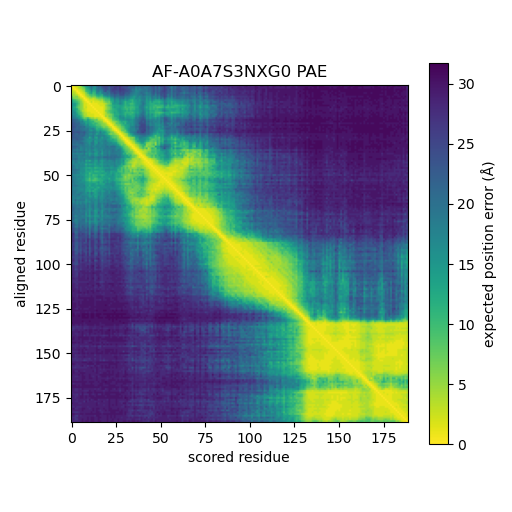702 -27.287 1.00 66.31 189 PRO A CA 1
ATOM 1492 C C . PRO A 1 189 ? 3.462 -1.767 -28.692 1.00 66.31 189 PRO A C 1
ATOM 1494 O O . PRO A 1 189 ? 3.937 -1.068 -29.619 1.00 66.31 189 PRO A O 1
#

Solvent-accessible surface area (backbone atoms only — not comparable to full-atom values): 11434 Å² total; per-residue (Å²): 140,87,80,80,93,65,94,67,75,51,71,68,57,53,45,58,71,69,70,57,84,76,68,84,85,62,88,82,61,90,62,75,49,83,52,77,48,84,42,87,53,40,30,40,35,24,46,31,45,70,42,84,92,75,76,41,79,44,71,83,48,73,78,44,76,41,75,47,12,70,62,44,54,49,51,54,54,54,53,55,54,60,63,50,57,59,55,55,52,53,52,52,53,53,50,52,54,52,53,55,54,52,51,54,52,52,54,53,51,50,54,51,51,52,56,52,51,53,55,55,51,58,56,54,76,72,53,74,86,58,96,64,63,41,8,76,81,78,62,77,47,60,37,28,30,38,30,30,84,80,67,47,69,50,34,20,59,72,56,70,71,33,86,87,40,61,70,79,60,68,46,30,39,91,91,74,66,47,64,44,80,45,75,45,82,52,90,77,132

pLDDT: mean 72.86, std 18.49, range [31.48, 95.12]

Mean predicted aligned error: 19.52 Å

Sequence (189 aa):
EEFYHKKGISFSEFLSSLGNNVTSENAGSDLSSCILFEGDYITAFGIVKYQMSDDSLSMTKPIAIVKGGLEALYNLFKQKRNEKAGFSYILLWGGVFFTIASIGCFIGARHFYNKVKERSAIQKDQVKELDDLNCANCKQEKRNMLFKPCNHLVYCKKCFESPAFNPGLKEKCLACENMIESSEKVYIP